Protein AF-W4IAJ5-F1 (afdb_monomer_lite)

Foldseek 3Di:
DAEAQQLCQVVVQVVCVVQAVAAEDELVVLLVVVLVCVVVVNDDCPCNVQSVVCVVLVHDRQLVVSVVSSVVVQVVVVVVVVVVVVVVVVPPPDDDDDPPRDHDDPVVVCVVPVCVPDPPVVVQVCCCPVVVDDDDPVQVVLQVPFDPPDDDPHHYDYTHPDQAVSNVVSCCVPVVVPDRDNDDDYRDDDLVSSLVSLQVCCVPVVPDRCDPVSSVVNVVRGDD

Radius of gyration: 19.36 Å; chains: 1; bounding box: 43×40×55 Å

Sequence (224 aa):
MLGGPGSGKGTQCKLIQEKFDFTHISAGDCLREYLKKCEKNEVNTKHQEIVEDCINNGKIVPVDITLELMKIKMESEIAKRKKQEHNELNDQGESGVEKKKDSFSFKKLDENANIKNINIEEYNNKLKYVNNIYENKEVLEILKNNKCEQKAKYKFIIDGFPRNYDNFNGWINIIGNYAYVHLCLFLYCDEEIMIERCMNRGLTCGKNLMNPKQTKKKKKNIIF

Secondary structure (DSSP, 8-state):
-EE-TTSSHHHHHHHHHHHBS-EEEEHHHHHHHHHHHHHTT-S--TTHHHHHHHHHHTPPP-HHHHHHHHHHHHHHHHHHHHHHHHHHHH--SS------PBPP-HHHHHHHTTGGG--HHHHHHHHHHTT-----HHHHHHHHHS-TTS--SS-EEEES---SHHHHHHHHHHHTTT-------EE---HHHHHHHHHHHHHHTT-----HHHHHHHHHT---

InterPro domains:
  IPR000850 Adenylate kinase/UMP-CMP kinase [PTHR23359] (2-217)
  IPR000850 Adenylate kinase/UMP-CMP kinase [cd01428] (1-204)
  IPR027417 P-loop containing nucleoside triphosphate hydrolase [G3DSA:3.40.50.300] (1-86)
  IPR027417 P-loop containing nucleoside triphosphate hydrolase [G3DSA:3.40.50.300] (87-222)
  IPR027417 P-loop containing nucleoside triphosphate hydrolase [SSF52540] (2-208)
  IPR033690 Adenylate kinase, conserved site [PS00113] (156-167)

pLDDT: mean 78.37, std 16.22, range [38.72, 96.31]

Organism: NCBI:txid1036726

Structure (mmCIF, N/CA/C/O backbone):
data_AF-W4IAJ5-F1
#
_entry.id   AF-W4IAJ5-F1
#
loop_
_atom_site.group_PDB
_atom_site.id
_atom_site.type_symbol
_atom_site.label_atom_id
_atom_site.label_alt_id
_atom_site.label_comp_id
_atom_site.label_asym_id
_atom_site.label_entity_id
_atom_site.label_seq_id
_atom_site.pdbx_PDB_ins_code
_atom_site.Cartn_x
_atom_site.Cartn_y
_atom_site.Cartn_z
_atom_site.occupancy
_atom_site.B_iso_or_equiv
_atom_site.auth_seq_id
_atom_site.auth_comp_id
_atom_site.auth_asym_id
_atom_site.auth_atom_id
_atom_site.pdbx_PDB_model_num
ATOM 1 N N . MET A 1 1 ? -3.562 0.196 -2.910 1.00 90.06 1 MET A N 1
ATOM 2 C CA . MET A 1 1 ? -3.088 1.180 -3.910 1.00 90.06 1 MET A CA 1
ATOM 3 C C . MET A 1 1 ? -1.875 0.611 -4.625 1.00 90.06 1 MET A C 1
ATOM 5 O O . MET A 1 1 ? -0.804 0.493 -4.034 1.00 90.06 1 MET A O 1
ATOM 9 N N . LEU A 1 2 ? -2.055 0.246 -5.891 1.00 90.06 2 LEU A N 1
ATOM 10 C CA . LEU A 1 2 ? -1.054 -0.342 -6.779 1.00 90.06 2 LEU A CA 1
ATOM 11 C C . LEU A 1 2 ? -0.757 0.594 -7.961 1.00 90.06 2 LEU A C 1
ATOM 13 O O . LEU A 1 2 ? -1.420 1.613 -8.153 1.00 90.06 2 LEU A O 1
ATOM 17 N N . GLY A 1 3 ? 0.307 0.295 -8.707 1.00 88.31 3 GLY A N 1
ATOM 18 C CA . GLY A 1 3 ? 0.788 1.117 -9.821 1.00 88.31 3 GLY A CA 1
ATOM 19 C C . GLY A 1 3 ? 2.311 1.238 -9.869 1.00 88.31 3 GLY A C 1
ATOM 20 O O . GLY A 1 3 ? 3.004 1.052 -8.861 1.00 88.31 3 GLY A O 1
ATOM 21 N N . GLY A 1 4 ? 2.841 1.608 -11.034 1.00 85.81 4 GLY A N 1
ATOM 22 C CA . GLY A 1 4 ? 4.282 1.735 -11.278 1.00 85.81 4 GLY A CA 1
ATOM 23 C C . GLY A 1 4 ? 4.989 2.817 -10.442 1.00 85.81 4 GLY A C 1
ATOM 24 O O . GLY A 1 4 ? 4.347 3.700 -9.859 1.00 85.81 4 GLY A O 1
ATOM 25 N N . PRO A 1 5 ? 6.327 2.772 -10.303 1.00 84.75 5 PRO A N 1
ATOM 26 C CA . PRO A 1 5 ? 7.077 3.888 -9.722 1.00 84.75 5 PRO A CA 1
ATOM 27 C C . PRO A 1 5 ? 6.805 5.169 -10.527 1.00 84.75 5 PRO A C 1
ATOM 29 O O . PRO A 1 5 ? 6.763 5.126 -11.744 1.00 84.75 5 PRO A O 1
ATOM 32 N N . GLY A 1 6 ? 6.569 6.302 -9.861 1.00 85.44 6 GLY A N 1
ATOM 33 C CA . GLY A 1 6 ? 6.245 7.558 -10.557 1.00 85.44 6 GLY A CA 1
ATOM 34 C C . GLY A 1 6 ? 4.770 7.735 -10.955 1.00 85.44 6 GLY A C 1
ATOM 35 O O . GLY A 1 6 ? 4.381 8.852 -11.288 1.00 85.44 6 GLY A O 1
ATOM 36 N N . SER A 1 7 ? 3.913 6.715 -10.806 1.00 89.81 7 SER A N 1
ATOM 37 C CA . SER A 1 7 ? 2.485 6.812 -11.172 1.00 89.81 7 SER A CA 1
ATOM 38 C C . SER A 1 7 ? 1.647 7.754 -10.293 1.00 89.81 7 SER A C 1
ATOM 40 O O . SER A 1 7 ? 0.529 8.099 -10.651 1.00 89.81 7 SER A O 1
ATOM 42 N N . GLY A 1 8 ? 2.179 8.198 -9.149 1.00 89.62 8 GLY A N 1
ATOM 43 C CA . GLY A 1 8 ? 1.501 9.151 -8.259 1.00 89.62 8 GLY A CA 1
ATOM 44 C C . GLY A 1 8 ? 0.756 8.535 -7.071 1.00 89.62 8 GLY A C 1
ATOM 45 O O . GLY A 1 8 ? 0.091 9.275 -6.354 1.00 89.62 8 GLY A O 1
ATOM 46 N N . LYS A 1 9 ? 0.912 7.227 -6.802 1.00 90.88 9 LYS A N 1
ATOM 47 C CA . LYS A 1 9 ? 0.283 6.531 -5.652 1.00 90.88 9 LYS A CA 1
ATOM 48 C C . LYS A 1 9 ? 0.369 7.308 -4.344 1.00 90.88 9 LYS A C 1
ATOM 50 O O . LYS A 1 9 ? -0.664 7.669 -3.807 1.00 90.88 9 LYS A O 1
ATOM 55 N N . GLY A 1 10 ? 1.581 7.634 -3.887 1.00 89.00 10 GLY A N 1
ATOM 56 C CA . GLY A 1 10 ? 1.769 8.328 -2.611 1.00 89.00 10 GLY A CA 1
ATOM 57 C C . GLY A 1 10 ? 1.074 9.692 -2.546 1.00 89.00 10 GLY A C 1
ATOM 58 O O . GLY A 1 10 ? 0.591 10.071 -1.487 1.00 89.00 10 GLY A O 1
ATOM 59 N N . THR A 1 11 ? 0.968 10.411 -3.669 1.00 90.62 11 THR A N 1
ATOM 60 C CA . THR A 1 11 ? 0.202 11.665 -3.739 1.00 90.62 11 THR A CA 1
ATOM 61 C C . THR A 1 11 ? -1.291 11.395 -3.564 1.00 90.62 11 THR A C 1
ATOM 63 O O . THR A 1 11 ? -1.925 12.020 -2.723 1.00 90.62 11 THR A O 1
ATOM 66 N N . GLN A 1 12 ? -1.841 10.424 -4.296 1.00 90.75 12 GLN A N 1
ATOM 67 C CA . GLN A 1 12 ? -3.260 10.069 -4.200 1.00 90.75 12 GLN A CA 1
ATOM 68 C C . GLN A 1 12 ? -3.623 9.496 -2.822 1.00 90.75 12 GLN A C 1
ATOM 70 O O . GLN A 1 12 ? -4.639 9.874 -2.253 1.00 90.75 12 GLN A O 1
ATOM 75 N N . CYS A 1 13 ? -2.767 8.658 -2.229 1.00 92.25 13 CYS A N 1
ATOM 76 C CA . CYS A 1 13 ? -2.958 8.136 -0.873 1.00 92.25 13 CYS A CA 1
ATOM 77 C C . CYS A 1 13 ? -3.092 9.258 0.165 1.00 92.25 13 CYS A C 1
ATOM 79 O O . CYS A 1 13 ? -3.976 9.189 1.016 1.00 92.25 13 CYS A O 1
ATOM 81 N N . LYS A 1 14 ? -2.249 10.299 0.077 1.00 88.88 14 LYS A N 1
ATOM 82 C CA . LYS A 1 14 ? -2.317 11.467 0.970 1.00 88.88 14 LYS A CA 1
ATOM 83 C C . LYS A 1 14 ? -3.626 12.231 0.808 1.00 88.88 14 LYS A C 1
ATOM 85 O O . LYS A 1 14 ? -4.292 12.482 1.803 1.00 88.88 14 LYS A O 1
ATOM 90 N N . LEU A 1 15 ? -4.032 12.508 -0.432 1.00 89.00 15 LEU A N 1
ATOM 91 C CA . LEU A 1 15 ? -5.303 13.185 -0.714 1.00 89.00 15 LEU A CA 1
ATOM 92 C C . LEU A 1 15 ? -6.502 12.399 -0.165 1.00 89.00 15 LEU A C 1
ATOM 94 O O . LEU A 1 15 ? -7.419 12.986 0.409 1.00 89.00 15 LEU A O 1
ATOM 98 N N . ILE A 1 16 ? -6.489 11.067 -0.297 1.00 88.31 16 ILE A N 1
ATOM 99 C CA . ILE A 1 16 ? -7.549 10.218 0.258 1.00 88.31 16 ILE A CA 1
ATOM 100 C C . ILE A 1 16 ? -7.531 10.272 1.793 1.00 88.31 16 ILE A C 1
ATOM 102 O O . ILE A 1 16 ? -8.591 10.423 2.386 1.00 88.31 16 ILE A O 1
ATOM 106 N N . GLN A 1 17 ? -6.368 10.199 2.445 1.00 89.56 17 GLN A N 1
ATOM 107 C CA . GLN A 1 17 ? -6.249 10.315 3.909 1.00 89.56 17 GLN A CA 1
ATOM 108 C C . GLN A 1 17 ? -6.680 11.694 4.455 1.00 89.56 17 GLN A C 1
ATOM 110 O O . GLN A 1 17 ? -7.186 11.804 5.575 1.00 89.56 17 GLN A O 1
ATOM 115 N N . GLU A 1 18 ? -6.428 12.768 3.709 1.00 86.88 18 GLU A N 1
ATOM 116 C CA . GLU A 1 18 ? -6.819 14.126 4.101 1.00 86.88 18 GLU A CA 1
ATOM 117 C C . GLU A 1 18 ? -8.334 14.310 4.012 1.00 86.88 18 GLU A C 1
ATOM 119 O O . GLU A 1 18 ? -8.950 14.856 4.928 1.00 86.88 18 GLU A O 1
ATOM 124 N N . LYS A 1 19 ? -8.937 13.821 2.923 1.00 86.12 19 LYS A N 1
ATOM 125 C CA . LYS A 1 19 ? -10.364 14.000 2.634 1.00 86.12 19 LYS A CA 1
ATOM 126 C C . LYS A 1 19 ? -11.261 12.985 3.336 1.00 86.12 19 LYS A C 1
ATOM 128 O O . LYS A 1 19 ? -12.403 13.295 3.664 1.00 86.12 19 LYS A O 1
ATOM 133 N N . PHE A 1 20 ? -10.760 11.777 3.546 1.00 85.88 20 PHE A N 1
ATOM 134 C CA . PHE A 1 20 ? -11.517 10.661 4.085 1.00 85.88 20 PHE A CA 1
ATOM 135 C C . PHE A 1 20 ? -10.824 10.077 5.307 1.00 85.88 20 PHE A C 1
ATOM 137 O O . PHE A 1 20 ? -9.619 10.206 5.500 1.00 85.88 20 PHE A O 1
ATOM 144 N N . ASP A 1 21 ? -11.599 9.388 6.133 1.00 85.69 21 ASP A N 1
ATOM 145 C CA . ASP A 1 21 ? -11.094 8.769 7.352 1.00 85.69 21 ASP A CA 1
ATOM 146 C C . ASP A 1 21 ? -10.301 7.473 7.090 1.00 85.69 21 ASP A C 1
ATOM 148 O O . ASP A 1 21 ? -10.761 6.374 7.392 1.00 85.69 21 ASP A O 1
ATOM 152 N N . PHE A 1 22 ? -9.123 7.602 6.479 1.00 91.00 22 PHE A N 1
ATOM 153 C CA . PHE A 1 22 ? -8.182 6.511 6.232 1.00 91.00 22 PHE A CA 1
ATOM 154 C C . PHE A 1 22 ? -6.794 6.831 6.780 1.00 91.00 22 PHE A C 1
ATOM 156 O O . PHE A 1 22 ? -6.330 7.964 6.705 1.00 91.00 22 PHE A O 1
ATOM 163 N N . THR A 1 23 ? -6.090 5.794 7.225 1.00 92.69 23 THR A N 1
ATOM 164 C CA . THR A 1 23 ? -4.668 5.847 7.571 1.00 92.69 23 THR A CA 1
ATOM 165 C C . THR A 1 23 ? -3.829 5.269 6.433 1.00 92.69 23 THR A C 1
ATOM 167 O O . THR A 1 23 ? -4.006 4.117 6.031 1.00 92.69 23 THR A O 1
ATOM 170 N N . HIS A 1 24 ? -2.890 6.047 5.903 1.00 94.38 24 HIS A N 1
ATOM 171 C CA . HIS A 1 24 ? -1.959 5.604 4.866 1.00 94.38 24 HIS A CA 1
ATOM 172 C C . HIS A 1 24 ? -0.813 4.785 5.463 1.00 94.38 24 HIS A C 1
ATOM 174 O O . HIS A 1 24 ? -0.071 5.255 6.323 1.00 94.38 24 HIS A O 1
ATOM 180 N N . ILE A 1 25 ? -0.641 3.564 4.957 1.00 94.50 25 ILE A N 1
ATOM 181 C CA . ILE A 1 25 ? 0.473 2.670 5.273 1.00 94.50 25 ILE A CA 1
ATOM 182 C C . ILE A 1 25 ? 1.203 2.349 3.972 1.00 94.50 25 ILE A C 1
ATOM 184 O O . ILE A 1 25 ? 0.657 1.719 3.068 1.00 94.50 25 ILE A O 1
ATOM 188 N N . SER A 1 26 ? 2.456 2.774 3.869 1.00 93.56 26 SER A N 1
ATOM 189 C CA . SER A 1 26 ? 3.314 2.503 2.715 1.00 93.56 26 SER A CA 1
ATOM 190 C C . SER A 1 26 ? 4.348 1.458 3.099 1.00 93.56 26 SER A C 1
ATOM 192 O O . SER A 1 26 ? 5.162 1.696 3.989 1.00 93.56 26 SER A O 1
ATOM 194 N N . ALA A 1 27 ? 4.359 0.317 2.402 1.00 91.56 27 ALA A N 1
ATOM 195 C CA . ALA A 1 27 ? 5.310 -0.762 2.689 1.00 91.56 27 ALA A CA 1
ATOM 196 C C . ALA A 1 27 ? 6.764 -0.270 2.593 1.00 91.56 27 ALA A C 1
ATOM 198 O O . ALA A 1 27 ? 7.602 -0.576 3.435 1.00 91.56 27 ALA A O 1
ATOM 199 N N . GLY A 1 28 ? 7.054 0.582 1.604 1.00 90.38 28 GLY A N 1
ATOM 200 C CA . GLY A 1 28 ? 8.378 1.179 1.460 1.00 90.38 28 GLY A CA 1
ATOM 201 C C . GLY A 1 28 ? 8.742 2.144 2.591 1.00 90.38 28 GLY A C 1
ATOM 202 O O . GLY A 1 28 ? 9.919 2.249 2.927 1.00 90.38 28 GLY A O 1
ATOM 203 N N . ASP A 1 29 ? 7.769 2.865 3.156 1.00 92.56 29 ASP A N 1
ATOM 204 C CA . ASP A 1 29 ? 8.014 3.738 4.310 1.00 92.56 29 ASP A CA 1
ATOM 205 C C . ASP A 1 29 ? 8.189 2.935 5.598 1.00 92.56 29 ASP A C 1
ATOM 207 O O . ASP A 1 29 ? 9.087 3.266 6.361 1.00 92.56 29 ASP A O 1
ATOM 211 N N . CYS A 1 30 ? 7.443 1.841 5.794 1.00 94.62 30 CYS A N 1
ATOM 212 C CA . CYS A 1 30 ? 7.655 0.914 6.910 1.00 94.62 30 CYS A CA 1
ATOM 213 C C . CYS A 1 30 ? 9.092 0.372 6.931 1.00 94.62 30 CYS A C 1
ATOM 215 O O . CYS A 1 30 ? 9.747 0.417 7.968 1.00 94.62 30 CYS A O 1
ATOM 217 N N . LEU A 1 31 ? 9.610 -0.063 5.776 1.00 94.44 31 LEU A N 1
ATOM 218 C CA . LEU A 1 31 ? 10.986 -0.558 5.661 1.00 94.44 31 LEU A CA 1
ATOM 219 C C . LEU A 1 31 ? 12.031 0.534 5.963 1.00 94.44 31 LEU A C 1
ATOM 221 O O . LEU A 1 31 ? 13.005 0.287 6.665 1.00 94.44 31 LEU A O 1
ATOM 225 N N . ARG A 1 32 ? 11.826 1.764 5.471 1.00 93.88 32 ARG A N 1
ATOM 226 C CA . ARG A 1 32 ? 12.732 2.895 5.756 1.00 93.88 32 ARG A CA 1
ATOM 227 C C . ARG A 1 32 ? 12.663 3.360 7.208 1.00 93.88 32 ARG A C 1
ATOM 229 O O . ARG A 1 32 ? 13.677 3.764 7.765 1.00 93.88 32 ARG A O 1
ATOM 236 N N . GLU A 1 33 ? 11.474 3.361 7.801 1.00 95.00 33 GLU A N 1
ATOM 237 C CA . GLU A 1 33 ? 11.278 3.688 9.213 1.00 95.00 33 GLU A CA 1
ATOM 238 C C . GLU A 1 33 ? 11.978 2.656 10.101 1.00 95.00 33 GLU A C 1
ATOM 240 O O . GLU A 1 33 ? 12.636 3.046 11.059 1.00 95.00 33 GLU A O 1
ATOM 245 N N . TYR A 1 34 ? 11.892 1.369 9.747 1.00 96.31 34 TYR A N 1
ATOM 246 C CA . TYR A 1 34 ? 12.611 0.295 10.428 1.00 96.31 34 TYR A CA 1
ATOM 247 C C . TYR A 1 34 ? 14.126 0.538 10.441 1.00 96.31 34 TYR A C 1
ATOM 249 O O . TYR A 1 34 ? 14.701 0.605 11.522 1.00 96.31 34 TYR A O 1
ATOM 257 N N . LEU A 1 35 ? 14.750 0.786 9.281 1.00 95.44 35 LEU A N 1
ATOM 258 C CA . LEU A 1 35 ? 16.196 1.056 9.212 1.00 95.44 35 LEU A CA 1
ATOM 259 C C . LEU A 1 35 ? 16.613 2.264 10.065 1.00 95.44 35 LEU A C 1
ATOM 261 O O . LEU A 1 35 ? 17.567 2.179 10.832 1.00 95.44 35 LEU A O 1
ATOM 265 N N . LYS A 1 36 ? 15.844 3.360 10.025 1.00 96.00 36 LYS A N 1
ATOM 266 C CA . LYS A 1 36 ? 16.100 4.536 10.877 1.00 96.00 36 LYS A CA 1
ATOM 267 C C . LYS A 1 36 ? 16.010 4.226 12.371 1.00 96.00 36 LYS A C 1
ATOM 269 O O . LYS A 1 36 ? 16.706 4.843 13.169 1.00 96.00 36 LYS A O 1
ATOM 274 N N . LYS A 1 37 ? 15.110 3.326 12.769 1.00 95.25 37 LYS A N 1
ATOM 275 C CA . LYS A 1 37 ? 14.978 2.894 14.166 1.00 95.25 37 LYS A CA 1
ATOM 276 C C . LYS A 1 37 ? 16.117 1.961 14.577 1.00 95.25 37 LYS A C 1
ATOM 278 O O . LYS A 1 37 ? 16.547 2.030 15.725 1.00 95.25 37 LYS A O 1
ATOM 283 N N . CYS A 1 38 ? 16.630 1.143 13.657 1.00 95.06 38 CYS A N 1
ATOM 284 C CA . CYS A 1 38 ? 17.834 0.341 13.875 1.00 95.06 38 CYS A CA 1
ATOM 285 C C . CYS A 1 38 ? 19.058 1.227 14.140 1.00 95.06 38 CYS A C 1
ATOM 287 O O . CYS A 1 38 ? 19.745 1.008 15.129 1.00 95.06 38 CYS A O 1
ATOM 289 N N . GLU A 1 39 ? 19.274 2.281 13.342 1.00 93.56 39 GLU A N 1
ATOM 290 C CA . GLU A 1 39 ? 20.370 3.253 13.547 1.00 93.56 39 GLU A CA 1
ATOM 291 C C . GLU A 1 39 ? 20.342 3.899 14.942 1.00 93.56 39 GLU A C 1
ATOM 293 O O . GLU A 1 39 ? 21.380 4.234 15.509 1.00 93.56 39 GLU A O 1
ATOM 298 N N . LYS A 1 40 ? 19.142 4.065 15.506 1.00 95.44 40 LYS A N 1
ATOM 299 C CA . LYS A 1 40 ? 18.920 4.636 16.839 1.00 95.44 40 LYS A CA 1
ATOM 300 C C . LYS A 1 40 ? 18.876 3.601 17.965 1.00 95.44 40 LYS A C 1
ATOM 302 O O . LYS A 1 40 ? 18.666 3.984 19.112 1.00 95.44 40 LYS A O 1
ATOM 307 N N . ASN A 1 41 ? 19.045 2.313 17.661 1.00 93.31 41 ASN A N 1
ATOM 308 C CA . ASN A 1 41 ? 18.888 1.198 18.602 1.00 93.31 41 ASN A CA 1
ATOM 309 C C . ASN A 1 41 ? 17.510 1.156 19.303 1.00 93.31 41 ASN A C 1
ATOM 311 O O . ASN A 1 41 ? 17.395 0.722 20.446 1.00 93.31 41 ASN A O 1
ATOM 315 N N . GLU A 1 42 ? 16.448 1.597 18.622 1.00 93.44 42 GLU A N 1
ATOM 316 C CA . GLU A 1 42 ? 15.074 1.623 19.160 1.00 93.44 42 GLU A CA 1
ATOM 317 C C . GLU A 1 42 ? 14.304 0.312 18.910 1.00 93.44 42 GLU A C 1
ATOM 319 O O . GLU A 1 42 ? 13.232 0.095 19.477 1.00 93.44 42 GLU A O 1
ATOM 324 N N . VAL A 1 43 ? 14.808 -0.553 18.023 1.00 93.06 43 VAL A N 1
ATOM 325 C CA . VAL A 1 43 ? 14.167 -1.813 17.614 1.00 93.06 43 VAL A CA 1
ATOM 326 C C . VAL A 1 43 ? 15.200 -2.917 17.409 1.00 93.06 43 VAL A C 1
ATOM 328 O O . VAL A 1 43 ? 16.384 -2.654 17.219 1.00 93.06 43 VAL A O 1
ATOM 331 N N . ASN A 1 44 ? 14.733 -4.165 17.388 1.00 91.25 44 ASN A N 1
ATOM 332 C CA . ASN A 1 44 ? 15.568 -5.316 17.063 1.00 91.25 44 ASN A CA 1
ATOM 333 C C . ASN A 1 44 ? 16.098 -5.227 15.615 1.00 91.25 44 ASN A C 1
ATOM 335 O O . ASN A 1 44 ? 15.334 -5.026 14.667 1.00 91.25 44 ASN A O 1
ATOM 339 N N . THR A 1 45 ? 17.404 -5.419 15.445 1.00 94.06 45 THR A N 1
ATOM 340 C CA . THR A 1 45 ? 18.135 -5.302 14.175 1.00 94.06 45 THR A CA 1
ATOM 341 C C . THR A 1 45 ? 18.207 -6.604 13.367 1.00 94.06 45 THR A C 1
ATOM 343 O O . THR A 1 45 ? 18.861 -6.637 12.330 1.00 94.06 45 THR A O 1
ATOM 346 N N . LYS A 1 46 ? 17.496 -7.667 13.775 1.00 95.00 46 LYS A N 1
ATOM 347 C CA . LYS A 1 46 ? 17.490 -8.997 13.128 1.00 95.00 46 LYS A CA 1
ATOM 348 C C . LYS A 1 46 ? 17.340 -8.955 11.603 1.00 95.00 46 LYS A C 1
ATOM 350 O O . LYS A 1 46 ? 17.952 -9.762 10.912 1.00 95.00 46 LYS A O 1
ATOM 355 N N . HIS A 1 47 ? 16.513 -8.049 11.084 1.00 95.06 47 HIS A N 1
ATOM 356 C CA . HIS A 1 47 ? 16.207 -7.954 9.654 1.00 95.06 47 HIS A CA 1
ATOM 357 C C . HIS A 1 47 ? 16.974 -6.828 8.944 1.00 95.06 47 HIS A C 1
ATOM 359 O O . HIS A 1 47 ? 16.763 -6.618 7.750 1.00 95.06 47 HIS A O 1
ATOM 365 N N . GLN A 1 48 ? 17.835 -6.084 9.651 1.00 95.81 48 GLN A N 1
ATOM 366 C CA . GLN A 1 48 ? 18.472 -4.857 9.158 1.00 95.81 48 GLN A CA 1
ATOM 367 C C . GLN A 1 48 ? 19.253 -5.093 7.862 1.00 95.81 48 GLN A C 1
ATOM 369 O O . GLN A 1 48 ? 18.957 -4.445 6.860 1.00 95.81 48 GLN A O 1
ATOM 374 N N . GLU A 1 49 ? 20.174 -6.060 7.854 1.00 95.88 49 GLU A N 1
ATOM 375 C CA . GLU A 1 49 ? 21.028 -6.350 6.693 1.00 95.88 49 GLU A CA 1
ATOM 376 C C . GLU A 1 49 ? 20.210 -6.738 5.450 1.00 95.88 49 GLU A C 1
ATOM 378 O O . GLU A 1 49 ? 20.443 -6.232 4.352 1.00 95.88 49 GLU A O 1
ATOM 383 N N . ILE A 1 50 ? 19.195 -7.594 5.626 1.00 95.69 50 ILE A N 1
ATOM 384 C CA . ILE A 1 50 ? 18.327 -8.065 4.535 1.00 95.69 50 ILE A CA 1
ATOM 385 C C . ILE A 1 50 ? 17.515 -6.904 3.953 1.00 95.69 50 ILE A C 1
ATOM 387 O O . ILE A 1 50 ? 17.396 -6.766 2.731 1.00 95.69 50 ILE A O 1
ATOM 391 N N . VAL A 1 51 ? 16.937 -6.065 4.818 1.00 94.31 51 VAL A N 1
ATOM 392 C CA . VAL A 1 51 ? 16.124 -4.917 4.397 1.00 94.31 51 VAL A CA 1
ATOM 393 C C . VAL A 1 51 ? 16.987 -3.876 3.684 1.00 94.31 51 VAL A C 1
ATOM 395 O O . VAL A 1 51 ? 16.572 -3.345 2.649 1.00 94.31 51 VAL A O 1
ATOM 398 N N . GLU A 1 52 ? 18.187 -3.611 4.195 1.00 93.56 52 GLU A N 1
ATOM 399 C CA . GLU A 1 52 ? 19.135 -2.665 3.614 1.00 93.56 52 GLU A CA 1
ATOM 400 C C . GLU A 1 52 ? 19.626 -3.119 2.230 1.00 93.56 52 GLU A C 1
ATOM 402 O O . GLU A 1 52 ? 19.510 -2.352 1.266 1.00 93.56 52 GLU A O 1
ATOM 407 N N . ASP A 1 53 ? 20.055 -4.381 2.083 1.00 92.19 53 ASP A N 1
ATOM 408 C CA . ASP A 1 53 ? 20.438 -4.956 0.783 1.00 92.19 53 ASP A CA 1
ATOM 409 C C . ASP A 1 53 ? 19.301 -4.830 -0.236 1.00 92.19 53 ASP A C 1
ATOM 411 O O . ASP A 1 53 ? 19.501 -4.372 -1.367 1.00 92.19 53 ASP A O 1
ATOM 415 N N . CYS A 1 54 ? 18.080 -5.192 0.166 1.00 90.62 54 CYS A N 1
ATOM 416 C CA . CYS A 1 54 ? 16.933 -5.159 -0.729 1.00 90.62 54 CYS A CA 1
ATOM 417 C C . CYS A 1 54 ? 16.586 -3.737 -1.180 1.00 90.62 54 CYS A C 1
ATOM 419 O O . CYS A 1 54 ? 16.311 -3.523 -2.364 1.00 90.62 54 CYS A O 1
ATOM 421 N N . ILE A 1 55 ? 16.616 -2.752 -0.276 1.00 86.12 55 ILE A N 1
ATOM 422 C CA . ILE A 1 55 ? 16.347 -1.348 -0.617 1.00 86.12 55 ILE A CA 1
ATOM 423 C C . ILE A 1 55 ? 17.411 -0.810 -1.574 1.00 86.12 55 ILE A C 1
ATOM 425 O O . ILE A 1 55 ? 17.052 -0.228 -2.607 1.00 86.12 55 ILE A O 1
ATOM 429 N N . ASN A 1 56 ? 18.690 -1.031 -1.262 1.00 83.44 56 ASN A N 1
ATOM 430 C CA . ASN A 1 56 ? 19.819 -0.517 -2.037 1.00 83.44 56 ASN A CA 1
ATOM 431 C C . ASN A 1 56 ? 19.863 -1.129 -3.441 1.00 83.44 56 ASN A C 1
ATOM 433 O O . ASN A 1 56 ? 20.068 -0.423 -4.431 1.00 83.44 56 ASN A O 1
ATOM 437 N N . ASN A 1 57 ? 19.563 -2.425 -3.550 1.00 83.44 57 ASN A N 1
ATOM 438 C CA . ASN A 1 57 ? 19.572 -3.149 -4.820 1.00 83.44 57 ASN A CA 1
ATOM 439 C C . ASN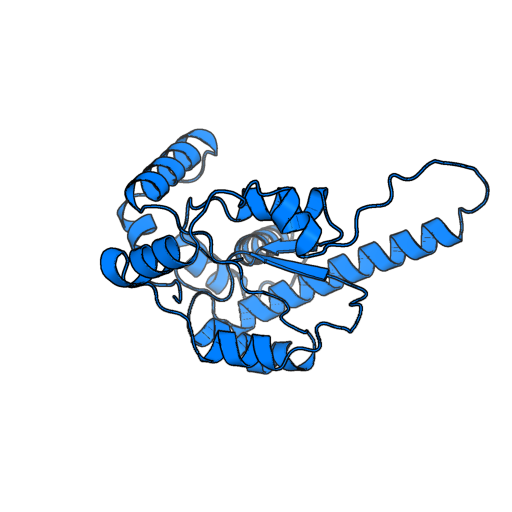 A 1 57 ? 18.216 -3.166 -5.544 1.00 83.44 57 ASN A C 1
ATOM 441 O O . ASN A 1 57 ? 18.106 -3.704 -6.650 1.00 83.44 57 ASN A O 1
ATOM 445 N N . GLY A 1 58 ? 17.176 -2.567 -4.958 1.00 80.81 58 GLY A N 1
ATOM 446 C CA . GLY A 1 58 ? 15.823 -2.556 -5.515 1.00 80.81 58 GLY A CA 1
ATOM 447 C C . GLY A 1 58 ? 15.190 -3.948 -5.632 1.00 80.81 58 GLY A C 1
ATOM 448 O O . GLY A 1 58 ? 14.357 -4.154 -6.518 1.00 80.81 58 GLY A O 1
ATOM 449 N N . LYS A 1 59 ? 15.598 -4.890 -4.774 1.00 87.31 59 LYS A N 1
ATOM 450 C CA . LYS A 1 59 ? 14.997 -6.223 -4.649 1.00 87.31 59 LYS A CA 1
ATOM 451 C C . LYS A 1 59 ? 13.719 -6.142 -3.807 1.00 87.31 59 LYS A C 1
ATOM 453 O O . LYS A 1 59 ? 13.475 -5.163 -3.100 1.00 87.31 59 LYS A O 1
ATOM 458 N N . ILE A 1 60 ? 12.882 -7.168 -3.911 1.00 88.12 60 ILE A N 1
ATOM 459 C CA . ILE A 1 60 ? 11.711 -7.315 -3.046 1.00 88.12 60 ILE A CA 1
ATOM 460 C C . ILE A 1 60 ? 12.179 -7.930 -1.729 1.00 88.12 60 ILE A C 1
ATOM 462 O O . ILE A 1 60 ? 12.825 -8.972 -1.737 1.00 88.12 60 ILE A O 1
ATOM 466 N N . VAL A 1 61 ? 11.863 -7.261 -0.621 1.00 91.50 61 VAL A N 1
ATOM 467 C CA . VAL A 1 61 ? 12.085 -7.797 0.727 1.00 91.50 61 VAL A CA 1
ATOM 468 C C . VAL A 1 61 ? 11.184 -9.023 0.916 1.00 91.50 61 VAL A C 1
ATOM 470 O O . VAL A 1 61 ? 10.039 -8.984 0.445 1.00 91.50 61 VAL A O 1
ATOM 473 N N . PRO A 1 62 ? 11.651 -10.086 1.601 1.00 93.62 62 PRO A N 1
ATOM 474 C CA . PRO A 1 62 ? 10.811 -11.216 1.979 1.00 93.62 62 PRO A CA 1
ATOM 475 C C . PRO A 1 62 ? 9.453 -10.783 2.553 1.00 93.62 62 PRO A C 1
ATOM 477 O O . PRO A 1 62 ? 9.327 -9.771 3.258 1.00 93.62 62 PRO A O 1
ATOM 480 N N . VAL A 1 63 ? 8.406 -11.507 2.154 1.00 93.06 63 VAL A N 1
ATOM 481 C CA . VAL A 1 63 ? 7.017 -11.112 2.416 1.00 93.06 63 VAL A CA 1
ATOM 482 C C . VAL A 1 63 ? 6.695 -11.097 3.908 1.00 93.06 63 VAL A C 1
ATOM 484 O O . VAL A 1 63 ? 6.044 -10.168 4.376 1.00 93.06 63 VAL A O 1
ATOM 487 N N . ASP A 1 64 ? 7.187 -12.081 4.647 1.00 91.81 64 ASP A N 1
ATOM 488 C CA . ASP A 1 64 ? 7.057 -12.228 6.093 1.00 91.81 64 ASP A CA 1
ATOM 489 C C . ASP A 1 64 ? 7.613 -11.009 6.838 1.00 91.81 64 ASP A C 1
ATOM 491 O O . ASP A 1 64 ? 6.894 -10.408 7.636 1.00 91.81 64 ASP A O 1
ATOM 495 N N . ILE A 1 65 ? 8.823 -10.559 6.485 1.00 93.69 65 ILE A N 1
ATOM 496 C CA . ILE A 1 65 ? 9.444 -9.354 7.062 1.00 93.69 65 ILE A CA 1
ATOM 497 C C . ILE A 1 65 ? 8.607 -8.111 6.738 1.00 93.69 65 ILE A C 1
ATOM 499 O O . ILE A 1 65 ? 8.339 -7.271 7.599 1.00 93.69 65 ILE A O 1
ATOM 503 N N . THR A 1 66 ? 8.165 -7.978 5.484 1.00 93.25 66 THR A N 1
ATOM 504 C CA . THR A 1 66 ? 7.364 -6.821 5.058 1.00 93.25 66 THR A CA 1
ATOM 505 C C . THR A 1 66 ? 6.033 -6.758 5.812 1.00 93.25 66 THR A C 1
ATOM 507 O O . THR A 1 66 ? 5.642 -5.687 6.281 1.00 93.25 66 THR A O 1
ATOM 510 N N . LEU A 1 67 ? 5.350 -7.895 5.962 1.00 91.50 67 LEU A N 1
ATOM 511 C CA . LEU A 1 67 ? 4.081 -7.997 6.681 1.00 91.50 67 LEU A CA 1
ATOM 512 C C . LEU A 1 67 ? 4.246 -7.766 8.182 1.00 91.50 67 LEU A C 1
ATOM 514 O O . LEU A 1 67 ? 3.415 -7.074 8.767 1.00 91.50 67 LEU A O 1
ATOM 518 N N . GLU A 1 68 ? 5.319 -8.273 8.791 1.00 91.31 68 GLU A N 1
ATOM 519 C CA . GLU A 1 68 ? 5.658 -8.020 10.195 1.00 91.31 68 GLU A CA 1
ATOM 520 C C . GLU A 1 68 ? 5.787 -6.512 10.461 1.00 91.31 68 GLU A C 1
ATOM 522 O O . GLU A 1 68 ? 5.107 -5.958 11.329 1.00 91.31 68 GLU A O 1
ATOM 527 N N . LEU A 1 69 ? 6.584 -5.810 9.651 1.00 92.94 69 LEU A N 1
ATOM 528 C CA . LEU A 1 69 ? 6.806 -4.370 9.807 1.00 92.94 69 LEU A CA 1
ATOM 529 C C . LEU A 1 69 ? 5.545 -3.545 9.517 1.00 92.94 69 LEU A C 1
ATOM 531 O O . LEU A 1 69 ? 5.275 -2.547 10.194 1.00 92.94 69 LEU A O 1
ATOM 535 N N . MET A 1 70 ? 4.743 -3.958 8.533 1.00 92.31 70 MET A N 1
ATOM 536 C CA . MET A 1 70 ? 3.452 -3.328 8.259 1.00 92.31 70 MET A CA 1
ATOM 537 C C . MET A 1 70 ? 2.463 -3.529 9.410 1.00 92.31 70 MET A C 1
ATOM 539 O O . MET A 1 70 ? 1.777 -2.576 9.779 1.00 92.31 70 MET A O 1
ATOM 543 N N . LYS A 1 71 ? 2.413 -4.727 10.005 1.00 90.12 71 LYS A N 1
ATOM 544 C CA . LYS A 1 71 ? 1.571 -5.029 11.168 1.00 90.12 71 LYS A CA 1
ATOM 545 C C . LYS A 1 71 ? 1.935 -4.134 12.352 1.00 90.12 71 LYS A C 1
ATOM 547 O O . LYS A 1 71 ? 1.052 -3.456 12.873 1.00 90.12 71 LYS A O 1
ATOM 552 N N . ILE A 1 72 ? 3.223 -4.040 12.696 1.00 90.12 72 ILE A N 1
ATOM 553 C CA . ILE A 1 72 ? 3.718 -3.149 13.763 1.00 90.12 72 ILE A CA 1
ATOM 554 C C . ILE A 1 72 ? 3.268 -1.704 13.515 1.00 90.12 72 ILE A C 1
ATOM 556 O O . ILE A 1 72 ? 2.812 -1.010 14.428 1.00 90.12 72 ILE A O 1
ATOM 560 N N . LYS A 1 73 ? 3.360 -1.235 12.263 1.00 92.69 73 LYS A N 1
ATOM 561 C CA . LYS A 1 73 ? 2.919 0.117 11.910 1.00 92.69 73 LYS A CA 1
ATOM 562 C C . LYS A 1 73 ? 1.412 0.295 12.099 1.00 92.69 73 LYS A C 1
ATOM 564 O O . LYS A 1 73 ? 1.003 1.289 12.694 1.00 92.69 73 LYS A O 1
ATOM 569 N N . MET A 1 74 ? 0.596 -0.645 11.623 1.00 91.19 74 MET A N 1
ATOM 570 C CA . MET A 1 74 ? -0.861 -0.590 11.795 1.00 91.19 74 MET A CA 1
ATOM 571 C C . MET A 1 74 ? -1.250 -0.574 13.273 1.00 91.19 74 MET A C 1
ATOM 573 O O . MET A 1 74 ? -2.048 0.267 13.677 1.00 91.19 74 MET A O 1
ATOM 577 N N . GLU A 1 75 ? -0.656 -1.443 14.091 1.00 90.94 75 GLU A N 1
ATOM 578 C CA . GLU A 1 75 ? -0.901 -1.496 15.537 1.00 90.94 75 GLU A CA 1
ATOM 579 C C . GLU A 1 75 ? -0.527 -0.178 16.225 1.00 90.94 75 GLU A C 1
ATOM 581 O O . GLU A 1 75 ? -1.293 0.330 17.046 1.00 90.94 75 GLU A O 1
ATOM 586 N N . SER A 1 76 ? 0.602 0.426 15.840 1.00 92.56 76 SER A N 1
ATOM 587 C CA . SER A 1 76 ? 1.014 1.741 16.338 1.00 92.56 76 SER A CA 1
ATOM 588 C C . SER A 1 76 ? -0.004 2.835 15.998 1.00 92.56 76 SER A C 1
ATOM 590 O O . SER A 1 76 ? -0.379 3.614 16.875 1.00 92.56 76 SER A O 1
ATOM 592 N N . GLU A 1 77 ? -0.494 2.887 14.756 1.00 93.19 77 GLU A N 1
ATOM 593 C CA . GLU A 1 77 ? -1.495 3.880 14.342 1.00 93.19 77 GLU A CA 1
ATOM 594 C C . GLU A 1 77 ? -2.858 3.649 15.019 1.00 93.19 77 GLU A C 1
ATOM 596 O O . GLU A 1 77 ? -3.510 4.606 15.440 1.00 93.19 77 GLU A O 1
ATOM 601 N N . ILE A 1 78 ? -3.260 2.390 15.222 1.00 91.94 78 ILE A N 1
ATOM 602 C CA . ILE A 1 78 ? -4.455 2.041 16.008 1.00 91.94 78 ILE A CA 1
ATOM 603 C C . ILE A 1 78 ? -4.303 2.524 17.452 1.00 91.94 78 ILE A C 1
ATOM 605 O O . ILE A 1 78 ? -5.226 3.127 18.000 1.00 91.94 78 ILE A O 1
ATOM 609 N N . ALA A 1 79 ? -3.151 2.279 18.079 1.00 92.62 79 ALA A N 1
ATOM 610 C CA . ALA A 1 79 ? -2.894 2.678 19.458 1.00 92.62 79 ALA A CA 1
ATOM 611 C C . ALA A 1 79 ? -2.904 4.204 19.629 1.00 92.62 79 ALA A C 1
ATOM 613 O O . ALA A 1 79 ? -3.487 4.702 20.591 1.00 92.62 79 ALA A O 1
ATOM 614 N N . LYS A 1 80 ? -2.313 4.955 18.690 1.00 92.38 80 LYS A N 1
ATOM 615 C CA . LYS A 1 80 ? -2.376 6.428 18.682 1.00 92.38 80 LYS A CA 1
ATOM 616 C C . LYS A 1 80 ? -3.815 6.921 18.626 1.00 92.38 80 LYS A C 1
ATOM 618 O O . LYS A 1 80 ? -4.198 7.775 19.419 1.00 92.38 80 LYS A O 1
ATOM 623 N N . ARG A 1 81 ? -4.619 6.332 17.743 1.00 89.12 81 ARG A N 1
ATOM 624 C CA . ARG A 1 81 ? -6.016 6.719 17.568 1.00 89.12 81 ARG A CA 1
ATOM 625 C C . ARG A 1 81 ? -6.871 6.400 18.793 1.00 89.12 81 ARG A C 1
ATOM 627 O O . ARG A 1 81 ? -7.658 7.232 19.211 1.00 89.12 81 ARG A O 1
ATOM 634 N N . LYS A 1 82 ? -6.647 5.250 19.440 1.00 90.31 82 LYS A N 1
ATOM 635 C CA . LYS A 1 82 ? -7.287 4.923 20.727 1.00 90.31 82 LYS A CA 1
ATOM 636 C C . LYS A 1 82 ? -6.968 5.947 21.821 1.00 90.31 82 LYS A C 1
ATOM 638 O O . LYS A 1 82 ? -7.842 6.264 22.616 1.00 90.31 82 LYS A O 1
ATOM 643 N N . LYS A 1 83 ? -5.728 6.449 21.875 1.00 90.56 83 LYS A N 1
ATOM 644 C CA . LYS A 1 83 ? -5.333 7.489 22.841 1.00 90.56 83 LYS A CA 1
ATOM 645 C C . LYS A 1 83 ? -6.020 8.825 22.551 1.00 90.56 83 LYS A C 1
ATOM 647 O O . LYS A 1 83 ? -6.470 9.466 23.487 1.00 90.56 83 LYS A O 1
ATOM 652 N N . GLN A 1 84 ? -6.126 9.213 21.279 1.00 85.88 84 GLN A N 1
ATOM 653 C CA . GLN A 1 84 ? -6.857 10.418 20.860 1.00 85.88 84 GLN A CA 1
ATOM 654 C C . GLN A 1 84 ? -8.341 10.326 21.242 1.00 85.88 84 GLN A C 1
ATOM 656 O O . GLN A 1 84 ? -8.823 11.187 21.965 1.00 85.88 84 GLN A O 1
ATOM 661 N N . GLU A 1 85 ? -8.999 9.212 20.896 1.00 85.38 85 GLU A N 1
ATOM 662 C CA . GLU A 1 85 ? -10.395 8.932 21.270 1.00 85.38 85 GLU A CA 1
ATOM 663 C C . GLU A 1 85 ? -10.606 9.011 22.798 1.00 85.38 85 GLU A C 1
ATOM 665 O O . GLU A 1 85 ? -11.606 9.548 23.263 1.00 85.38 85 GLU A O 1
ATOM 670 N N . HIS A 1 86 ? -9.667 8.483 23.595 1.00 82.00 86 HIS A N 1
ATOM 671 C CA . HIS A 1 86 ? -9.761 8.519 25.058 1.00 82.00 86 HIS A CA 1
ATOM 672 C C . HIS A 1 86 ? -9.566 9.927 25.637 1.00 82.00 86 HIS A C 1
ATOM 674 O O . HIS A 1 86 ? -10.261 10.294 26.578 1.00 82.00 86 HIS A O 1
ATOM 680 N N . ASN A 1 87 ? -8.655 10.719 25.070 1.00 79.25 87 ASN A N 1
ATOM 681 C CA . ASN A 1 87 ? -8.432 12.097 25.503 1.00 79.25 87 ASN A CA 1
ATOM 682 C C . ASN A 1 87 ? -9.630 12.994 25.152 1.00 79.25 87 ASN A C 1
ATOM 684 O O . ASN A 1 87 ? -10.076 13.757 25.997 1.00 79.25 87 ASN A O 1
ATOM 688 N N . GLU A 1 88 ? -10.214 12.834 23.961 1.00 75.06 88 GLU A N 1
ATOM 689 C CA . GLU A 1 88 ? -11.416 13.564 23.523 1.00 75.06 88 GLU A CA 1
ATOM 690 C C . GLU A 1 88 ? -12.642 13.277 24.406 1.00 75.06 88 GLU A C 1
ATOM 692 O O . GLU A 1 88 ? -13.464 14.160 24.626 1.00 75.06 88 GLU A O 1
ATOM 697 N N . LEU A 1 89 ? -12.768 12.056 24.941 1.00 67.19 89 LEU A N 1
ATOM 698 C CA . LEU A 1 89 ? -13.819 11.691 25.902 1.00 67.19 89 LEU A CA 1
ATOM 699 C C . LEU A 1 89 ? -13.617 12.336 27.283 1.00 67.19 89 LEU A C 1
ATOM 701 O O . LEU A 1 89 ? -14.597 12.567 27.988 1.00 67.19 89 LEU A O 1
ATOM 705 N N . ASN A 1 90 ? -12.370 12.627 27.659 1.00 64.50 90 ASN A N 1
ATOM 706 C CA . ASN A 1 90 ? -12.028 13.256 28.935 1.00 64.50 90 ASN A CA 1
ATOM 707 C C . ASN A 1 90 ? -12.092 14.799 28.865 1.00 64.50 90 ASN A C 1
ATOM 709 O O . ASN A 1 90 ? -12.317 15.431 29.893 1.00 64.50 90 ASN A O 1
ATOM 713 N N . ASP A 1 91 ? -11.964 15.385 27.667 1.00 60.03 91 ASP A N 1
ATOM 714 C CA . ASP A 1 91 ? -11.986 16.835 27.394 1.00 60.03 91 ASP A CA 1
ATOM 715 C C . ASP A 1 91 ? -13.362 17.373 26.930 1.00 60.03 91 ASP A C 1
ATOM 717 O O . ASP A 1 91 ? -13.452 18.498 26.436 1.00 60.03 91 ASP A O 1
ATOM 721 N N . GLN A 1 92 ? -14.474 16.632 27.096 1.00 52.94 92 GLN A N 1
ATOM 722 C CA . GLN A 1 92 ? -15.838 17.131 26.796 1.00 52.94 92 GLN A CA 1
ATOM 723 C C . GLN A 1 92 ? -16.353 18.162 27.821 1.00 52.94 92 GLN A C 1
ATOM 725 O O . GLN A 1 92 ? -17.450 18.052 28.368 1.00 52.94 92 GLN A O 1
ATOM 730 N N . GLY A 1 93 ? -15.555 19.201 28.038 1.00 47.00 93 GLY A N 1
ATOM 731 C CA . GLY A 1 93 ? -15.853 20.382 28.821 1.00 47.00 93 GLY A CA 1
ATOM 732 C C . GLY A 1 93 ? -15.229 21.634 28.212 1.00 47.00 93 GLY A C 1
ATOM 733 O O . GLY A 1 93 ? -14.685 22.413 28.967 1.00 47.00 93 GLY A O 1
ATOM 734 N N . GLU A 1 94 ? -15.256 21.822 26.886 1.00 45.38 94 GLU A N 1
ATOM 735 C CA . GLU A 1 94 ? -15.409 23.139 26.239 1.00 45.38 94 GLU A CA 1
ATOM 736 C C . GLU A 1 94 ? -15.454 23.014 24.708 1.00 45.38 94 GLU A C 1
ATOM 738 O O . GLU A 1 94 ? -14.783 22.207 24.071 1.00 45.38 94 GLU A O 1
ATOM 743 N N . SER A 1 95 ? -16.337 23.807 24.114 1.00 46.06 95 SER A N 1
ATOM 744 C CA . SER A 1 95 ? -16.744 23.788 22.713 1.00 46.06 95 SER A CA 1
ATOM 745 C C . SER A 1 95 ? -15.618 24.117 21.724 1.00 46.06 95 SER A C 1
ATOM 747 O O . SER A 1 95 ? -15.120 25.240 21.697 1.00 46.06 95 SER A O 1
ATOM 749 N N . GLY A 1 96 ? -15.336 23.186 20.810 1.00 43.19 96 GLY A N 1
ATOM 750 C CA . GLY A 1 96 ? -14.571 23.419 19.585 1.00 43.19 96 GLY A CA 1
ATOM 751 C C . GLY A 1 96 ? -15.229 22.708 18.403 1.00 43.19 96 GLY A C 1
ATOM 752 O O . GLY A 1 96 ? -15.445 21.501 18.433 1.00 43.19 96 GLY A O 1
ATOM 753 N N . VAL A 1 97 ? -15.591 23.458 17.360 1.00 42.19 97 VAL A N 1
ATOM 754 C CA . VAL A 1 97 ? -16.203 22.932 16.129 1.00 42.19 97 VAL A CA 1
ATOM 755 C C . VAL A 1 97 ? -15.173 22.084 15.374 1.00 42.19 97 VAL A C 1
ATOM 757 O O . VAL A 1 97 ? -14.373 22.605 14.597 1.00 42.19 97 VAL A O 1
ATOM 760 N N . GLU A 1 98 ? -15.183 20.768 15.581 1.00 46.25 98 GLU A N 1
ATOM 761 C CA . GLU A 1 98 ? -14.389 19.847 14.769 1.00 46.25 98 GLU A CA 1
ATOM 762 C C . GLU A 1 98 ? -14.982 19.706 13.362 1.00 46.25 98 GLU A C 1
ATOM 764 O O . GLU A 1 98 ? -16.149 19.347 13.169 1.00 46.25 98 GLU A O 1
ATOM 769 N N . LYS A 1 99 ? -14.146 19.928 12.340 1.00 44.53 99 LYS A N 1
ATOM 770 C CA . LYS A 1 99 ? -14.455 19.529 10.963 1.00 44.53 99 LYS A CA 1
ATOM 771 C C . LYS A 1 99 ? -14.520 18.003 10.901 1.00 44.53 99 LYS A C 1
ATOM 773 O O . LYS A 1 99 ? -13.503 17.334 10.725 1.00 44.53 99 LYS A O 1
ATOM 778 N N . LYS A 1 100 ? -15.728 17.457 11.028 1.00 53.12 100 LYS A N 1
ATOM 779 C CA . LYS A 1 100 ? -16.012 16.026 10.892 1.00 53.12 100 LYS A CA 1
ATOM 780 C C . LYS A 1 100 ? -15.491 15.533 9.535 1.00 53.12 100 LYS A C 1
ATOM 782 O O . LYS A 1 100 ? -15.996 15.953 8.494 1.00 53.12 100 LYS A O 1
ATOM 787 N N . LYS A 1 101 ? -14.464 14.675 9.533 1.00 58.62 101 LYS A N 1
ATOM 788 C CA . LYS A 1 101 ? -13.974 14.039 8.300 1.00 58.62 101 LYS A CA 1
ATOM 789 C C . LYS A 1 101 ? -15.092 13.220 7.670 1.00 58.62 101 LYS A C 1
ATOM 791 O O . LYS A 1 101 ? -15.825 12.507 8.357 1.00 58.62 101 LYS A O 1
ATOM 796 N N . ASP A 1 102 ? -15.202 13.305 6.352 1.00 55.97 102 ASP A N 1
ATOM 797 C CA . ASP A 1 102 ? -16.253 12.620 5.621 1.00 55.97 102 ASP A CA 1
ATOM 798 C C . ASP A 1 102 ? -16.060 11.101 5.640 1.00 55.97 102 ASP A C 1
ATOM 800 O O . ASP A 1 102 ? -14.962 10.574 5.421 1.00 55.97 102 ASP A O 1
ATOM 804 N N . SER A 1 103 ? -17.157 10.366 5.826 1.00 63.44 103 SER A N 1
ATOM 805 C CA . SER A 1 103 ? -17.150 8.930 5.574 1.00 63.44 103 SER A CA 1
ATOM 806 C C . SER A 1 103 ? -16.978 8.683 4.077 1.00 63.44 103 SER A C 1
ATOM 808 O O . SER A 1 103 ? -17.767 9.177 3.271 1.00 63.44 103 SER A O 1
ATOM 810 N N . PHE A 1 104 ? -15.973 7.894 3.709 1.00 57.19 104 PHE A N 1
ATOM 811 C CA . PHE A 1 104 ? -15.780 7.466 2.328 1.00 57.19 104 PHE A CA 1
ATOM 812 C C . PHE A 1 104 ? -17.017 6.741 1.793 1.00 57.19 104 PHE A C 1
ATOM 814 O O . PHE A 1 104 ? -17.485 5.781 2.407 1.00 57.19 104 PHE A O 1
ATOM 821 N N . SER A 1 105 ? -17.517 7.192 0.645 1.00 62.88 105 SER A N 1
ATOM 822 C CA . SER A 1 105 ? -18.540 6.505 -0.137 1.00 62.88 105 SER A CA 1
ATOM 823 C C . SER A 1 105 ? -18.149 6.540 -1.609 1.00 62.88 105 SER A C 1
ATOM 825 O O . SER A 1 105 ? -17.546 7.509 -2.074 1.00 62.88 105 SER A O 1
ATOM 827 N N . PHE A 1 106 ? -18.510 5.489 -2.343 1.00 55.91 106 PHE A N 1
ATOM 828 C CA . PHE A 1 106 ? -18.243 5.404 -3.779 1.00 55.91 106 PHE A CA 1
ATOM 829 C C . PHE A 1 106 ? -18.909 6.550 -4.546 1.00 55.91 106 PHE A C 1
ATOM 831 O O . PHE A 1 106 ? -18.232 7.238 -5.295 1.00 55.91 106 PHE A O 1
ATOM 838 N N . LYS A 1 107 ? -20.168 6.879 -4.221 1.00 58.97 107 LYS A N 1
ATOM 839 C CA . LYS A 1 107 ? -20.872 8.036 -4.799 1.00 58.97 107 LYS A CA 1
ATOM 840 C C . LYS A 1 107 ? -20.082 9.340 -4.640 1.00 58.97 107 LYS A C 1
ATOM 842 O O . LYS A 1 107 ? -19.925 10.086 -5.596 1.00 58.97 107 LYS A O 1
ATOM 847 N N . LYS A 1 108 ? -19.505 9.585 -3.456 1.00 59.00 108 LYS A N 1
ATOM 848 C CA . LYS A 1 108 ? -18.707 10.793 -3.202 1.00 59.00 108 LYS A CA 1
ATOM 849 C C . LYS A 1 108 ? -17.360 10.767 -3.930 1.00 59.00 108 LYS A C 1
ATOM 851 O O . LYS A 1 108 ? -16.856 11.828 -4.295 1.00 59.00 108 LYS A O 1
ATOM 856 N N . LEU A 1 109 ? -16.752 9.596 -4.123 1.00 54.47 109 LEU A N 1
ATOM 857 C CA . LEU A 1 109 ? -15.553 9.461 -4.954 1.00 54.47 109 LEU A CA 1
ATOM 858 C C . LEU A 1 109 ? -15.883 9.784 -6.420 1.00 54.47 109 LEU A C 1
ATOM 860 O O . LEU A 1 109 ? -15.193 10.614 -7.003 1.00 54.47 109 LEU A O 1
ATOM 864 N N . ASP A 1 110 ? -16.960 9.208 -6.955 1.00 51.28 110 ASP A N 1
ATOM 865 C CA . ASP A 1 110 ? -17.420 9.369 -8.343 1.00 51.28 110 ASP A CA 1
ATOM 866 C C . ASP A 1 110 ? -17.936 10.784 -8.658 1.00 51.28 110 ASP A C 1
ATOM 868 O O . ASP A 1 110 ? -17.917 11.218 -9.806 1.00 51.28 110 ASP A O 1
ATOM 872 N N . GLU A 1 111 ? -18.402 11.524 -7.648 1.00 57.41 111 GLU A N 1
ATOM 873 C CA . GLU A 1 111 ? -18.791 12.935 -7.771 1.00 57.41 111 GLU A CA 1
ATOM 874 C C . GLU A 1 111 ? -17.581 13.884 -7.766 1.00 57.41 111 GLU A C 1
ATOM 876 O O . GLU A 1 111 ? -17.605 14.921 -8.426 1.00 57.41 111 GLU A O 1
ATOM 881 N N . ASN A 1 112 ? -16.532 13.559 -6.998 1.00 53.62 112 ASN A N 1
ATOM 882 C CA . ASN A 1 112 ? -15.349 14.415 -6.832 1.00 53.62 112 ASN A CA 1
ATOM 883 C C . ASN A 1 112 ? -14.263 14.147 -7.872 1.00 53.62 112 ASN A C 1
ATOM 885 O O . ASN A 1 112 ? -13.591 15.072 -8.327 1.00 53.62 112 ASN A O 1
ATOM 889 N N . ALA A 1 113 ? -14.050 12.881 -8.215 1.00 52.09 113 ALA A N 1
ATOM 890 C CA . ALA A 1 113 ? -13.367 12.535 -9.440 1.00 52.09 113 ALA A CA 1
ATOM 891 C C . ALA A 1 113 ? -14.378 12.833 -10.545 1.00 52.09 113 ALA A C 1
ATOM 893 O O . ALA A 1 113 ? -15.456 12.266 -10.549 1.00 52.09 113 ALA A O 1
ATOM 894 N N . ASN A 1 114 ? -14.088 13.765 -11.442 1.00 49.78 114 ASN A N 1
ATOM 895 C CA . ASN A 1 114 ? -15.005 14.205 -12.493 1.00 49.78 114 ASN A CA 1
ATOM 896 C C . ASN A 1 114 ? -15.170 13.104 -13.579 1.00 49.78 114 ASN A C 1
ATOM 898 O O . ASN A 1 114 ? -14.868 13.323 -14.748 1.00 49.78 114 ASN A O 1
ATOM 902 N N . ILE A 1 115 ? -15.577 11.885 -13.194 1.00 54.69 115 ILE A N 1
ATOM 903 C CA . ILE A 1 115 ? -15.613 10.662 -14.022 1.00 54.69 115 ILE A CA 1
ATOM 904 C C . ILE A 1 115 ? -16.784 10.705 -15.023 1.00 54.69 115 ILE A C 1
ATOM 906 O O . ILE A 1 115 ? -16.924 9.827 -15.864 1.00 54.69 115 ILE A O 1
ATOM 910 N N . LYS A 1 116 ? -17.598 11.770 -15.017 1.00 51.16 116 LYS A N 1
ATOM 911 C CA . LYS A 1 116 ? -18.808 11.905 -15.846 1.00 51.16 116 LYS A CA 1
ATOM 912 C C . LYS A 1 116 ? -18.581 11.816 -17.365 1.00 51.16 116 LYS A C 1
ATOM 914 O O . LYS A 1 116 ? -19.547 11.587 -18.078 1.00 51.16 116 LYS A O 1
ATOM 919 N N . ASN A 1 117 ? -17.340 11.938 -17.847 1.00 51.69 117 ASN A N 1
ATOM 920 C CA . ASN A 1 117 ? -16.994 11.866 -19.274 1.00 51.69 117 ASN A CA 1
ATOM 921 C C . ASN A 1 117 ? -15.970 10.769 -19.619 1.00 51.69 117 ASN A C 1
ATOM 923 O O . ASN A 1 117 ? -15.356 10.822 -20.683 1.00 51.69 117 ASN A O 1
ATOM 927 N N . ILE A 1 118 ? -15.738 9.794 -18.735 1.00 61.56 118 ILE A N 1
ATOM 928 C CA . ILE A 1 118 ? -14.804 8.696 -19.014 1.00 61.56 118 ILE A CA 1
ATOM 929 C C . ILE A 1 118 ? -15.610 7.463 -19.404 1.00 61.56 118 ILE A C 1
ATOM 931 O O . ILE A 1 118 ? -16.315 6.885 -18.578 1.00 61.56 118 ILE A O 1
ATOM 935 N N . ASN A 1 119 ? -15.476 7.035 -20.658 1.00 71.94 119 ASN A N 1
ATOM 936 C CA . ASN A 1 119 ? -15.943 5.722 -21.075 1.00 71.94 119 ASN A CA 1
ATOM 937 C C . ASN A 1 119 ? -15.037 4.656 -20.434 1.00 71.94 119 ASN A C 1
ATOM 939 O O . ASN A 1 119 ? -13.950 4.350 -20.926 1.00 71.94 119 ASN A O 1
ATOM 943 N N . ILE A 1 120 ? -15.471 4.135 -19.283 1.00 72.19 120 ILE A N 1
ATOM 944 C CA . ILE A 1 120 ? -14.741 3.122 -18.506 1.00 72.19 120 ILE A CA 1
ATOM 945 C C . ILE A 1 120 ? -14.470 1.878 -19.358 1.00 72.19 120 ILE A C 1
ATOM 947 O O . ILE A 1 120 ? -13.388 1.303 -19.273 1.00 72.19 120 ILE A O 1
ATOM 951 N N . GLU A 1 121 ? -15.420 1.483 -20.204 1.00 76.56 121 GLU A N 1
ATOM 952 C CA . GLU A 1 121 ? -15.297 0.301 -21.053 1.00 76.56 121 GLU A CA 1
ATOM 953 C C . GLU A 1 121 ? -14.226 0.494 -22.134 1.00 76.56 121 GLU A C 1
ATOM 955 O O . GLU A 1 121 ? -13.373 -0.370 -22.333 1.00 76.56 121 GLU A O 1
ATOM 960 N N . GLU A 1 122 ? -14.185 1.670 -22.762 1.00 79.44 122 GLU A N 1
ATOM 961 C CA . GLU A 1 122 ? -13.119 2.047 -23.696 1.00 79.44 122 GLU A CA 1
ATOM 962 C C . GLU A 1 122 ? -11.742 2.066 -23.018 1.00 79.44 122 GLU A C 1
ATOM 964 O O . GLU A 1 122 ? -10.772 1.531 -23.562 1.00 79.44 122 GLU A O 1
ATOM 969 N N . TYR A 1 123 ? -11.644 2.624 -21.808 1.00 76.31 123 TYR A N 1
ATOM 970 C CA . TYR A 1 123 ? -10.379 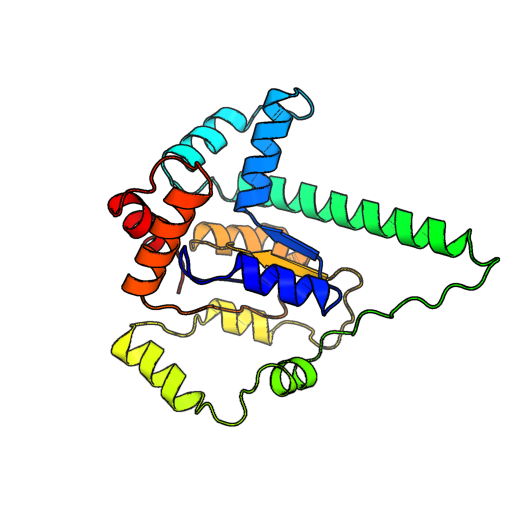2.679 -21.076 1.00 76.31 123 TYR A CA 1
ATOM 971 C C . TYR A 1 123 ? -9.907 1.285 -20.643 1.00 76.31 123 TYR A C 1
ATOM 973 O O . TYR A 1 123 ? -8.733 0.955 -20.811 1.00 76.31 123 TYR A O 1
ATOM 981 N N . ASN A 1 124 ? -10.818 0.436 -20.162 1.00 78.06 124 ASN A N 1
ATOM 982 C CA . ASN A 1 124 ? -10.531 -0.962 -19.840 1.00 78.06 124 ASN A CA 1
ATOM 983 C C . ASN A 1 124 ? -10.064 -1.733 -21.081 1.00 78.06 124 ASN A C 1
ATOM 985 O O . ASN A 1 124 ? -9.076 -2.467 -21.016 1.00 78.06 124 ASN A O 1
ATOM 989 N N . ASN A 1 125 ? -10.708 -1.515 -22.231 1.00 82.38 125 ASN A N 1
ATOM 990 C CA . ASN A 1 125 ? -10.278 -2.093 -23.502 1.00 82.38 125 ASN A CA 1
ATOM 991 C C . ASN A 1 125 ? -8.873 -1.615 -23.888 1.00 82.38 125 ASN A C 1
ATOM 993 O O . ASN A 1 125 ? -8.027 -2.432 -24.250 1.00 82.38 125 ASN A O 1
ATOM 997 N N . LYS A 1 126 ? -8.576 -0.318 -23.751 1.00 82.56 126 LYS A N 1
ATOM 998 C CA . LYS A 1 126 ? -7.236 0.222 -24.014 1.00 82.56 126 LYS A CA 1
ATOM 999 C C . LYS A 1 126 ? -6.184 -0.422 -23.108 1.00 82.56 126 LYS A C 1
ATOM 1001 O O . LYS A 1 126 ? -5.173 -0.909 -23.607 1.00 82.56 126 LYS A O 1
ATOM 1006 N N . LEU A 1 127 ? -6.447 -0.506 -21.803 1.00 81.12 127 LEU A N 1
ATOM 1007 C CA . LEU A 1 127 ? -5.554 -1.166 -20.845 1.00 81.12 127 LEU A CA 1
ATOM 1008 C C . LEU A 1 127 ? -5.291 -2.631 -21.227 1.00 81.12 127 LEU A C 1
ATOM 1010 O O . LEU A 1 127 ? -4.145 -3.081 -21.190 1.00 81.12 127 LEU A O 1
ATOM 1014 N N . LYS A 1 128 ? -6.325 -3.354 -21.664 1.00 82.94 128 LYS A N 1
ATOM 1015 C CA . LYS A 1 128 ? -6.224 -4.760 -22.064 1.00 82.94 128 LYS A CA 1
ATOM 1016 C C . LYS A 1 128 ? -5.440 -4.956 -23.359 1.00 82.94 128 LYS A C 1
ATOM 1018 O O . LYS A 1 128 ? -4.468 -5.704 -23.374 1.00 82.94 128 LYS A O 1
ATOM 1023 N N . TYR A 1 129 ? -5.841 -4.290 -24.438 1.00 83.00 129 TYR A N 1
ATOM 1024 C CA . TYR A 1 129 ? -5.305 -4.560 -25.776 1.00 83.00 129 TYR A CA 1
ATOM 1025 C C . TYR A 1 129 ? -4.017 -3.794 -26.083 1.00 83.00 129 TYR A C 1
ATOM 1027 O O . TYR A 1 129 ? -3.167 -4.303 -26.805 1.00 83.00 129 TYR A O 1
ATOM 1035 N N . VAL A 1 130 ? -3.854 -2.587 -25.533 1.00 81.31 130 VAL A N 1
ATOM 1036 C CA . VAL A 1 130 ? -2.666 -1.750 -25.774 1.00 81.31 130 VAL A CA 1
ATOM 1037 C C . VAL A 1 130 ? -1.610 -1.983 -24.702 1.00 81.31 130 VAL A C 1
ATOM 1039 O O . VAL A 1 130 ? -0.421 -2.048 -25.007 1.00 81.31 130 VAL A O 1
ATOM 1042 N N . ASN A 1 131 ? -2.024 -2.117 -23.439 1.00 76.88 131 ASN A N 1
ATOM 1043 C CA . ASN A 1 131 ? -1.090 -2.188 -22.313 1.00 76.88 131 ASN A CA 1
ATOM 1044 C C . ASN A 1 131 ? -0.926 -3.591 -21.718 1.00 76.88 131 ASN A C 1
ATOM 1046 O O . ASN A 1 131 ? -0.079 -3.764 -20.840 1.00 76.88 131 ASN A O 1
ATOM 1050 N N . ASN A 1 132 ? -1.672 -4.584 -22.220 1.00 79.12 132 ASN A N 1
ATOM 1051 C CA . ASN A 1 132 ? -1.643 -5.974 -21.760 1.00 79.12 132 ASN A CA 1
ATOM 1052 C C . ASN A 1 132 ? -1.928 -6.108 -20.250 1.00 79.12 132 ASN A C 1
ATOM 1054 O O . ASN A 1 132 ? -1.328 -6.934 -19.562 1.00 79.12 132 ASN A O 1
ATOM 1058 N N . ILE A 1 133 ? -2.818 -5.253 -19.737 1.00 77.94 133 ILE A N 1
ATOM 1059 C CA . ILE A 1 133 ? -3.273 -5.234 -18.345 1.00 77.94 133 ILE A CA 1
ATOM 1060 C C . ILE A 1 133 ? -4.633 -5.919 -18.284 1.00 77.94 133 ILE A C 1
ATOM 1062 O O . ILE A 1 133 ? -5.587 -5.476 -18.920 1.00 77.94 133 ILE A O 1
ATOM 1066 N N . TYR A 1 134 ? -4.721 -6.989 -17.502 1.00 79.38 134 TYR A N 1
ATOM 1067 C CA . TYR A 1 134 ? -5.937 -7.780 -17.349 1.00 79.38 134 TYR A CA 1
ATOM 1068 C C . TYR A 1 134 ? -6.455 -7.693 -15.924 1.00 79.38 134 TYR A C 1
ATOM 1070 O O . TYR A 1 134 ? -5.705 -7.430 -14.988 1.00 79.38 134 TYR A O 1
ATOM 1078 N N . GLU A 1 135 ? -7.748 -7.949 -15.762 1.00 80.25 135 GLU A N 1
ATOM 1079 C CA . GLU A 1 135 ? -8.320 -8.153 -14.441 1.00 80.25 135 GLU A CA 1
ATOM 1080 C C . GLU A 1 135 ? -7.738 -9.415 -13.796 1.00 80.25 135 GLU A C 1
ATOM 1082 O O . GLU A 1 135 ? -7.671 -10.483 -14.412 1.00 80.25 135 GLU A O 1
ATOM 1087 N N . ASN A 1 136 ? -7.361 -9.301 -12.525 1.00 81.56 136 ASN A N 1
ATOM 1088 C CA . ASN A 1 136 ? -6.869 -10.422 -11.746 1.00 81.56 136 ASN A CA 1
ATOM 1089 C C . ASN A 1 136 ? -8.043 -11.156 -11.073 1.00 81.56 136 ASN A C 1
ATOM 1091 O O . ASN A 1 136 ? -8.729 -10.598 -10.213 1.00 81.56 136 ASN A O 1
ATOM 1095 N N . LYS A 1 137 ? -8.273 -12.418 -11.460 1.00 84.44 137 LYS A N 1
ATOM 1096 C CA . LYS A 1 137 ? -9.403 -13.228 -10.970 1.00 84.44 137 LYS A CA 1
ATOM 1097 C C . LYS A 1 137 ? -9.383 -13.432 -9.455 1.00 84.44 137 LYS A C 1
ATOM 1099 O O . LYS A 1 137 ? -10.438 -13.345 -8.836 1.00 84.44 137 LYS A O 1
ATOM 1104 N N . GLU A 1 138 ? -8.208 -13.651 -8.868 1.00 80.81 138 GLU A N 1
ATOM 1105 C CA . GLU A 1 138 ? -8.055 -13.867 -7.423 1.00 80.81 138 GLU A CA 1
ATOM 1106 C C . GLU A 1 138 ? -8.409 -12.592 -6.648 1.00 80.81 138 GLU A C 1
ATOM 1108 O O . GLU A 1 138 ? -9.140 -12.631 -5.659 1.00 80.81 138 GLU A O 1
ATOM 1113 N N . VAL A 1 139 ? -7.967 -11.431 -7.147 1.00 80.19 139 VAL A N 1
ATOM 1114 C CA . VAL A 1 139 ? -8.354 -10.131 -6.581 1.00 80.19 139 VAL A CA 1
ATOM 1115 C C . VAL A 1 139 ? -9.867 -9.933 -6.679 1.00 80.19 139 VAL A C 1
ATOM 1117 O O . VAL A 1 139 ? -10.487 -9.532 -5.697 1.00 80.19 139 VAL A O 1
ATOM 1120 N N . LEU A 1 140 ? -10.481 -10.234 -7.828 1.00 81.88 140 LEU A N 1
ATOM 1121 C CA . LEU A 1 140 ? -11.933 -10.117 -8.000 1.00 81.88 140 LEU A CA 1
ATOM 1122 C C . LEU A 1 140 ? -12.711 -11.029 -7.046 1.00 81.88 140 LEU A C 1
ATOM 1124 O O . LEU A 1 140 ? -13.737 -10.614 -6.513 1.00 81.88 140 LEU A O 1
ATOM 1128 N N . GLU A 1 141 ? -12.241 -12.253 -6.823 1.00 83.31 141 GLU A N 1
ATOM 1129 C CA . GLU A 1 141 ? -12.867 -13.198 -5.898 1.00 83.31 141 GLU A CA 1
ATOM 1130 C C . GLU A 1 141 ? -12.813 -12.694 -4.452 1.00 83.31 141 GLU A C 1
ATOM 1132 O O . GLU A 1 141 ? -13.836 -12.679 -3.766 1.00 83.31 141 GLU A O 1
ATOM 1137 N N . ILE A 1 142 ? -11.667 -12.159 -4.019 1.00 79.56 142 ILE A N 1
ATOM 1138 C CA . ILE A 1 142 ? -11.545 -11.507 -2.708 1.00 79.56 142 ILE A CA 1
ATOM 1139 C C . ILE A 1 142 ? -12.540 -10.354 -2.583 1.00 79.56 142 ILE A C 1
ATOM 1141 O O . ILE A 1 142 ? -13.241 -10.256 -1.578 1.00 79.56 142 ILE A O 1
ATOM 1145 N N . LEU A 1 143 ? -12.619 -9.483 -3.594 1.00 78.38 143 LEU A N 1
ATOM 1146 C CA . LEU A 1 143 ? -13.515 -8.326 -3.567 1.00 78.38 143 LEU A CA 1
ATOM 1147 C C . LEU A 1 143 ? -14.990 -8.743 -3.491 1.00 78.38 143 LEU A C 1
ATOM 1149 O O . LEU A 1 143 ? -15.743 -8.125 -2.743 1.00 78.38 143 LEU A O 1
ATOM 1153 N N . LYS A 1 144 ? -15.390 -9.807 -4.199 1.00 79.62 144 LYS A N 1
ATOM 1154 C CA . LYS A 1 144 ? -16.756 -10.362 -4.149 1.00 79.62 144 LYS A CA 1
ATOM 1155 C C . LYS A 1 144 ? -17.106 -10.954 -2.785 1.00 79.62 144 LYS A C 1
ATOM 1157 O O . LYS A 1 144 ? -18.244 -10.828 -2.346 1.00 79.62 144 LYS A O 1
ATOM 1162 N N . ASN A 1 145 ? -16.137 -11.579 -2.120 1.00 72.06 145 ASN A N 1
ATOM 1163 C CA . ASN A 1 145 ? -16.346 -12.250 -0.837 1.00 72.06 145 ASN A CA 1
ATOM 1164 C C . ASN A 1 145 ? -16.348 -11.285 0.365 1.00 72.06 145 ASN A C 1
ATOM 1166 O O . ASN A 1 145 ? -16.656 -11.693 1.487 1.00 72.06 145 ASN A O 1
ATOM 1170 N N . ASN A 1 146 ? -16.007 -10.008 0.166 1.00 70.12 146 ASN A N 1
ATOM 1171 C CA . ASN A 1 146 ? -15.910 -9.046 1.258 1.00 70.12 146 ASN A CA 1
ATOM 1172 C C . ASN A 1 146 ? -17.268 -8.475 1.686 1.00 70.12 146 ASN A C 1
ATOM 1174 O O . ASN A 1 146 ? -18.136 -8.139 0.885 1.00 70.12 146 ASN A O 1
ATOM 1178 N N . LYS A 1 147 ? -17.428 -8.302 3.002 1.00 63.34 147 LYS A N 1
ATOM 1179 C CA . LYS A 1 147 ? -18.642 -7.769 3.634 1.00 63.34 147 LYS A CA 1
ATOM 1180 C C . LYS A 1 147 ? -18.680 -6.240 3.549 1.00 63.34 147 LYS A C 1
ATOM 1182 O O . LYS A 1 147 ? -18.403 -5.561 4.536 1.00 63.34 147 LYS A O 1
ATOM 1187 N N . CYS A 1 148 ? -19.040 -5.694 2.385 1.00 61.59 148 CYS A N 1
ATOM 1188 C CA . CYS A 1 148 ? -19.082 -4.244 2.133 1.00 61.59 148 CYS A CA 1
ATOM 1189 C C . CYS A 1 148 ? -19.978 -3.443 3.101 1.00 61.59 148 CYS A C 1
ATOM 1191 O O . CYS A 1 148 ? -19.810 -2.232 3.227 1.00 61.59 148 CYS A O 1
ATOM 1193 N N . GLU A 1 149 ? -20.911 -4.099 3.791 1.00 61.12 149 GLU A N 1
ATOM 1194 C CA . GLU A 1 149 ? -21.868 -3.453 4.698 1.00 61.12 149 GLU A CA 1
ATOM 1195 C C . GLU A 1 149 ? -21.347 -3.284 6.135 1.00 61.12 149 GLU A C 1
ATOM 1197 O O . GLU A 1 149 ? -21.918 -2.524 6.921 1.00 61.12 149 GLU A O 1
ATOM 1202 N N . GLN A 1 150 ? -20.244 -3.945 6.507 1.00 66.00 150 GLN A N 1
ATOM 1203 C CA . GLN A 1 150 ? -19.691 -3.822 7.856 1.00 66.00 150 GLN A CA 1
ATOM 1204 C C . GLN A 1 150 ? -18.840 -2.553 7.993 1.00 66.00 150 GLN A C 1
ATOM 1206 O O . GLN A 1 150 ? -17.819 -2.379 7.328 1.00 66.00 150 GLN A O 1
ATOM 1211 N N . LYS A 1 151 ? -19.220 -1.659 8.916 1.00 69.62 151 LYS A N 1
ATOM 1212 C CA . LYS A 1 151 ? -18.412 -0.475 9.243 1.00 69.62 151 LYS A CA 1
ATOM 1213 C C . LYS A 1 151 ? -17.130 -0.886 9.970 1.00 69.62 151 LYS A C 1
ATOM 1215 O O . LYS A 1 151 ? -17.151 -1.196 11.158 1.00 69.62 151 LYS A O 1
ATOM 1220 N N . ALA A 1 152 ? -15.999 -0.819 9.271 1.00 77.06 152 ALA A N 1
ATOM 1221 C CA . ALA A 1 152 ? -14.687 -0.963 9.891 1.00 77.06 152 ALA A CA 1
ATOM 1222 C C . ALA A 1 152 ? -14.371 0.239 10.800 1.00 77.06 152 ALA A C 1
ATOM 1224 O O . ALA A 1 152 ? -14.469 1.390 10.363 1.00 77.06 152 ALA A O 1
ATOM 1225 N N . LYS A 1 153 ? -13.957 -0.036 12.048 1.00 83.12 153 LYS A N 1
ATOM 1226 C CA . LYS A 1 153 ? -13.517 0.993 13.011 1.00 83.12 153 LYS A CA 1
ATOM 1227 C C . LYS A 1 153 ? -12.235 1.695 12.550 1.00 83.12 153 LYS A C 1
ATOM 1229 O O . LYS A 1 153 ? -12.121 2.907 12.675 1.00 83.12 153 LYS A O 1
ATOM 1234 N N . TYR A 1 154 ? -11.287 0.934 12.005 1.00 87.75 154 TYR A N 1
ATOM 1235 C CA . TYR A 1 154 ? -10.023 1.445 11.479 1.00 87.75 154 TYR A CA 1
ATOM 1236 C C . TYR A 1 154 ? -9.935 1.134 9.990 1.00 87.75 154 TYR A C 1
ATOM 1238 O O . TYR A 1 154 ? -10.180 0.000 9.577 1.00 87.75 154 TYR A O 1
ATOM 1246 N N . LYS A 1 155 ? -9.596 2.139 9.182 1.00 90.56 155 LYS A N 1
ATOM 1247 C CA . LYS A 1 155 ? -9.530 2.021 7.724 1.00 90.56 155 LYS A CA 1
ATOM 1248 C C . LYS A 1 155 ? -8.129 2.370 7.257 1.00 90.56 155 LYS A C 1
ATOM 1250 O O . LYS A 1 155 ? -7.593 3.411 7.630 1.00 90.56 155 LYS A O 1
ATOM 1255 N N . PHE A 1 156 ? -7.548 1.514 6.425 1.00 92.25 156 PHE A N 1
ATOM 1256 C CA . PHE A 1 156 ? -6.173 1.665 5.961 1.00 92.25 156 PHE A CA 1
ATOM 1257 C C . PHE A 1 156 ? -6.098 1.725 4.442 1.00 92.25 156 PHE A C 1
ATOM 1259 O O . PHE A 1 156 ? -6.833 1.028 3.744 1.00 92.25 156 PHE A O 1
ATOM 1266 N N . ILE A 1 157 ? -5.164 2.527 3.938 1.00 94.31 157 ILE A N 1
ATOM 1267 C CA . ILE A 1 157 ? -4.731 2.492 2.542 1.00 94.31 157 ILE A CA 1
ATOM 1268 C C . ILE A 1 157 ? -3.350 1.865 2.517 1.00 94.31 157 ILE A C 1
ATOM 1270 O O . ILE A 1 157 ? -2.388 2.467 2.990 1.00 94.31 157 ILE A O 1
ATOM 1274 N N . ILE A 1 158 ? -3.254 0.679 1.925 1.00 93.94 158 ILE A N 1
ATOM 1275 C CA . ILE A 1 158 ? -1.977 0.000 1.718 1.00 93.94 158 ILE A CA 1
ATOM 1276 C C . ILE A 1 158 ? -1.383 0.455 0.385 1.00 93.94 158 ILE A C 1
ATOM 1278 O O . ILE A 1 158 ? -1.968 0.218 -0.676 1.00 93.94 158 ILE A O 1
ATOM 1282 N N . ASP A 1 159 ? -0.248 1.148 0.428 1.00 92.94 159 ASP A N 1
ATOM 1283 C CA . ASP A 1 159 ? 0.444 1.691 -0.744 1.00 92.94 159 ASP A CA 1
ATOM 1284 C C . ASP A 1 159 ? 1.661 0.852 -1.126 1.00 92.94 159 ASP A C 1
ATOM 1286 O O . ASP A 1 159 ? 2.597 0.655 -0.343 1.00 92.94 159 ASP A O 1
ATOM 1290 N N . GLY A 1 160 ? 1.658 0.395 -2.379 1.00 85.50 160 GLY A N 1
ATOM 1291 C CA . GLY A 1 160 ? 2.789 -0.291 -2.981 1.00 85.50 160 GLY A CA 1
ATOM 1292 C C . GLY A 1 160 ? 3.015 -1.689 -2.416 1.00 85.50 160 GLY A C 1
ATOM 1293 O O . GLY A 1 160 ? 4.167 -2.117 -2.361 1.00 85.50 160 GLY A O 1
ATOM 1294 N N . PHE A 1 161 ? 1.948 -2.362 -1.993 1.00 91.50 161 PHE A N 1
ATOM 1295 C CA . PHE A 1 161 ? 1.921 -3.764 -1.593 1.00 91.50 161 PHE A CA 1
ATOM 1296 C C . PHE A 1 161 ? 0.507 -4.326 -1.848 1.00 91.50 161 PHE A C 1
ATOM 1298 O O . PHE A 1 161 ? -0.459 -3.585 -1.633 1.00 91.50 161 PHE A O 1
ATOM 1305 N N . PRO A 1 162 ? 0.356 -5.588 -2.287 1.00 91.38 162 PRO A N 1
ATOM 1306 C CA . PRO A 1 162 ? 1.407 -6.537 -2.685 1.00 91.38 162 PRO A CA 1
ATOM 1307 C C . PRO A 1 162 ? 2.104 -6.144 -3.999 1.00 91.38 162 PRO A C 1
ATOM 1309 O O . PRO A 1 162 ? 1.562 -5.377 -4.793 1.00 91.38 162 PRO A O 1
ATOM 1312 N N . ARG A 1 163 ? 3.341 -6.618 -4.212 1.00 86.38 163 ARG A N 1
ATOM 1313 C CA . ARG A 1 163 ? 4.129 -6.335 -5.430 1.00 86.38 163 ARG A CA 1
ATOM 1314 C C . ARG A 1 163 ? 4.289 -7.546 -6.346 1.00 86.38 163 ARG A C 1
ATOM 1316 O O . ARG A 1 163 ? 4.332 -7.377 -7.552 1.00 86.38 163 ARG A O 1
ATOM 1323 N N . ASN A 1 164 ? 4.332 -8.754 -5.802 1.00 85.31 164 ASN A N 1
ATOM 1324 C CA . ASN A 1 164 ? 4.420 -10.020 -6.539 1.00 85.31 164 ASN A CA 1
ATOM 1325 C C . ASN A 1 164 ? 3.461 -11.063 -5.931 1.00 85.31 164 ASN A C 1
ATOM 1327 O O . ASN A 1 164 ? 2.865 -10.813 -4.879 1.00 85.31 164 ASN A O 1
ATOM 1331 N N . TYR A 1 165 ? 3.299 -12.215 -6.588 1.00 86.38 165 TYR A N 1
ATOM 1332 C CA . TYR A 1 165 ? 2.407 -13.276 -6.102 1.00 86.38 165 TYR A CA 1
ATOM 1333 C C . TYR A 1 165 ? 2.790 -13.768 -4.702 1.00 86.38 165 TYR A C 1
ATOM 1335 O O . TYR A 1 165 ? 1.905 -13.986 -3.885 1.00 86.38 165 TYR A O 1
ATOM 1343 N N . ASP A 1 166 ? 4.080 -13.819 -4.362 1.00 87.94 166 ASP A N 1
ATOM 1344 C CA . ASP A 1 166 ? 4.519 -14.176 -3.006 1.00 87.94 166 ASP A CA 1
ATOM 1345 C C . ASP A 1 166 ? 4.011 -13.180 -1.954 1.00 87.94 166 ASP A C 1
ATOM 1347 O O . ASP A 1 166 ? 3.542 -13.572 -0.887 1.00 87.94 166 ASP A O 1
ATOM 1351 N N . ASN A 1 167 ? 4.053 -11.877 -2.258 1.00 91.12 167 ASN A N 1
ATOM 1352 C CA . ASN A 1 167 ? 3.479 -10.836 -1.410 1.00 91.12 167 ASN A CA 1
ATOM 1353 C C . ASN A 1 167 ? 1.966 -10.998 -1.255 1.00 91.12 167 ASN A C 1
ATOM 1355 O O . ASN A 1 167 ? 1.446 -10.824 -0.155 1.00 91.12 167 ASN A O 1
ATOM 1359 N N . PHE A 1 168 ? 1.271 -11.300 -2.351 1.00 90.19 168 PHE A N 1
ATOM 1360 C CA . PHE A 1 168 ? -0.173 -11.504 -2.349 1.00 90.19 168 PHE A CA 1
ATOM 1361 C C . PHE A 1 168 ? -0.559 -12.739 -1.524 1.00 90.19 168 PHE A C 1
ATOM 1363 O O . PHE A 1 168 ? -1.350 -12.624 -0.593 1.00 90.19 168 PHE A O 1
ATOM 1370 N N . ASN A 1 169 ? 0.077 -13.884 -1.765 1.00 88.50 169 ASN A N 1
ATOM 1371 C CA . ASN A 1 169 ? -0.169 -15.119 -1.022 1.00 88.50 169 ASN A CA 1
ATOM 1372 C C . ASN A 1 169 ? 0.162 -14.965 0.464 1.00 88.50 169 ASN A C 1
ATOM 1374 O O . ASN A 1 169 ? -0.632 -15.350 1.321 1.00 88.50 169 ASN A O 1
ATOM 1378 N N . GLY A 1 170 ? 1.297 -14.339 0.792 1.00 88.00 170 GLY A N 1
ATOM 1379 C CA . GLY A 1 170 ? 1.640 -14.052 2.183 1.00 88.00 170 GLY A CA 1
ATOM 1380 C C . GLY A 1 170 ? 0.610 -13.145 2.857 1.00 88.00 170 GLY A C 1
ATOM 1381 O O . GLY A 1 170 ? 0.232 -13.396 4.000 1.00 88.00 170 GLY A O 1
ATOM 1382 N N . TRP A 1 171 ? 0.096 -12.131 2.149 1.00 88.75 171 TRP A N 1
ATOM 1383 C CA . TRP A 1 171 ? -0.984 -11.285 2.661 1.00 88.75 171 TRP A CA 1
ATOM 1384 C C . TRP A 1 171 ? -2.242 -12.091 2.956 1.00 88.75 171 TRP A C 1
ATOM 1386 O O . TRP A 1 171 ? -2.809 -11.945 4.032 1.00 88.75 171 TRP A O 1
ATOM 1396 N N . ILE A 1 172 ? -2.688 -12.938 2.031 1.00 85.56 172 ILE A N 1
ATOM 1397 C CA . ILE A 1 172 ? -3.913 -13.719 2.221 1.00 85.56 172 ILE A CA 1
ATOM 1398 C C . ILE A 1 172 ? -3.763 -14.696 3.386 1.00 85.56 172 ILE A C 1
ATOM 1400 O O . ILE A 1 172 ? -4.632 -14.733 4.254 1.00 85.56 172 ILE A O 1
ATOM 1404 N N . ASN A 1 173 ? -2.628 -15.386 3.478 1.00 85.19 173 ASN A N 1
ATOM 1405 C CA . ASN A 1 173 ? -2.371 -16.348 4.548 1.00 85.19 173 ASN A CA 1
ATOM 1406 C C . ASN A 1 173 ? -2.297 -15.698 5.936 1.00 85.19 173 ASN A C 1
ATOM 1408 O O . ASN A 1 173 ? -2.746 -16.288 6.917 1.00 85.19 173 ASN A O 1
ATOM 1412 N N . ILE A 1 174 ? -1.721 -14.496 6.033 1.00 79.69 174 ILE A N 1
ATOM 1413 C CA . ILE A 1 174 ? -1.464 -13.845 7.325 1.00 79.69 174 ILE A CA 1
ATOM 1414 C C . ILE A 1 174 ? -2.562 -12.849 7.685 1.00 79.69 174 ILE A C 1
ATOM 1416 O O . ILE A 1 174 ? -3.031 -12.853 8.813 1.00 79.69 174 ILE A O 1
ATOM 1420 N N . ILE A 1 175 ? -2.954 -11.976 6.758 1.00 78.38 175 ILE A N 1
ATOM 1421 C CA . ILE A 1 175 ? -3.855 -10.838 6.991 1.00 78.38 175 ILE A CA 1
ATOM 1422 C C . ILE A 1 175 ? -5.289 -11.128 6.542 1.00 78.38 175 ILE A C 1
ATOM 1424 O O . ILE A 1 175 ? -6.211 -10.510 7.075 1.00 78.38 175 ILE A O 1
ATOM 1428 N N . GLY A 1 176 ? -5.508 -12.076 5.623 1.00 73.19 176 GLY A N 1
ATOM 1429 C CA . GLY A 1 176 ? -6.837 -12.383 5.076 1.00 73.19 176 GLY A CA 1
ATOM 1430 C C . GLY A 1 176 ? -7.897 -12.698 6.139 1.00 73.19 176 GLY A C 1
ATOM 1431 O O . GLY A 1 176 ? -9.064 -12.371 5.953 1.00 73.19 176 GLY A O 1
ATOM 1432 N N . ASN A 1 177 ? -7.485 -13.230 7.294 1.00 74.19 177 ASN A N 1
ATOM 1433 C CA . ASN A 1 177 ? -8.380 -13.527 8.418 1.00 74.19 177 ASN A CA 1
ATOM 1434 C C . ASN A 1 177 ? -8.604 -12.348 9.386 1.00 74.19 177 ASN A C 1
ATOM 1436 O O . ASN A 1 177 ? -9.498 -12.408 10.226 1.00 74.19 177 ASN A O 1
ATOM 1440 N N . TYR A 1 178 ? -7.801 -11.282 9.296 1.00 75.00 178 TYR A N 1
ATOM 1441 C CA . TYR A 1 178 ? -7.833 -10.142 10.224 1.00 75.00 178 TYR A CA 1
ATOM 1442 C C . TYR A 1 178 ? -8.378 -8.857 9.597 1.00 75.00 178 TYR A C 1
ATOM 1444 O O . TYR A 1 178 ? -8.774 -7.947 10.328 1.00 75.00 178 TYR A O 1
ATOM 1452 N N . ALA A 1 179 ? -8.377 -8.744 8.266 1.00 80.62 179 ALA A N 1
ATOM 1453 C CA . ALA A 1 179 ? -8.784 -7.528 7.574 1.00 80.62 179 ALA A CA 1
ATOM 1454 C C . ALA A 1 179 ? -9.566 -7.809 6.288 1.00 80.62 179 ALA A C 1
ATOM 1456 O O . ALA A 1 179 ? -9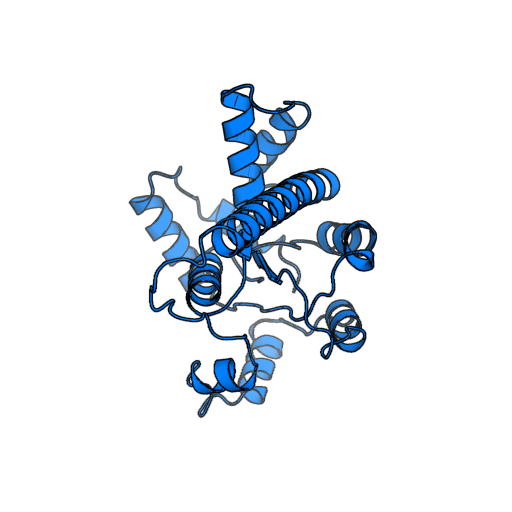.212 -8.678 5.496 1.00 80.62 179 ALA A O 1
ATOM 1457 N N . TYR A 1 180 ? -10.580 -6.979 6.041 1.00 82.31 180 TYR A N 1
ATOM 1458 C CA . TYR A 1 180 ? -11.364 -7.000 4.809 1.00 82.31 180 TYR A CA 1
ATOM 1459 C C . TYR A 1 180 ? -10.763 -6.064 3.755 1.00 82.31 180 TYR A C 1
ATOM 1461 O O . TYR A 1 180 ? -10.609 -4.855 3.980 1.00 82.31 180 TYR A O 1
ATOM 1469 N N . VAL A 1 181 ? -10.461 -6.602 2.573 1.00 84.06 181 VAL A N 1
ATOM 1470 C CA . VAL A 1 181 ? -9.906 -5.829 1.452 1.00 84.06 181 VAL A CA 1
ATOM 1471 C C . VAL A 1 181 ? -11.042 -5.222 0.633 1.00 84.06 181 VAL A C 1
ATOM 1473 O O . VAL A 1 181 ? -11.555 -5.819 -0.299 1.00 84.06 181 VAL A O 1
ATOM 1476 N N . HIS A 1 182 ? -11.439 -3.997 0.955 1.00 81.56 182 HIS A N 1
ATOM 1477 C CA . HIS A 1 182 ? -12.606 -3.380 0.314 1.00 81.56 182 HIS A CA 1
ATOM 1478 C C . HIS A 1 182 ? -12.396 -3.058 -1.169 1.00 81.56 182 HIS A C 1
ATOM 1480 O O . HIS A 1 182 ? -13.347 -3.074 -1.943 1.00 81.56 182 HIS A O 1
ATOM 1486 N N . LEU A 1 183 ? -11.168 -2.698 -1.555 1.00 82.06 183 LEU A N 1
ATOM 1487 C CA . LEU A 1 183 ? -10.872 -2.230 -2.903 1.00 82.06 183 LEU A CA 1
ATOM 1488 C C . LEU A 1 183 ? -9.388 -2.380 -3.236 1.00 82.06 183 LEU A C 1
ATOM 1490 O O . LEU A 1 183 ? -8.518 -2.062 -2.420 1.00 82.06 183 LEU A O 1
ATOM 1494 N N . CYS A 1 184 ? -9.106 -2.764 -4.480 1.00 85.75 184 CYS A N 1
ATOM 1495 C CA . CYS A 1 184 ? -7.790 -2.624 -5.084 1.00 85.75 184 CYS A CA 1
ATOM 1496 C C . CYS A 1 184 ? -7.828 -1.507 -6.131 1.00 85.75 184 CYS A C 1
ATOM 1498 O O . CYS A 1 184 ? -8.442 -1.642 -7.182 1.00 85.75 184 CYS A O 1
ATOM 1500 N N . LEU A 1 185 ? -7.172 -0.387 -5.834 1.00 88.12 185 LEU A N 1
ATOM 1501 C CA . LEU A 1 185 ? -7.015 0.720 -6.773 1.00 88.12 185 LEU A CA 1
ATOM 1502 C C . LEU A 1 185 ? -5.674 0.605 -7.491 1.00 88.12 185 LEU A C 1
ATOM 1504 O O . LEU A 1 185 ? -4.627 0.638 -6.834 1.00 88.12 185 LEU A O 1
ATOM 1508 N N . PHE A 1 186 ? -5.709 0.520 -8.818 1.00 86.38 186 PHE A N 1
ATOM 1509 C CA . PHE A 1 186 ? -4.531 0.500 -9.677 1.00 86.38 186 PHE A CA 1
ATOM 1510 C C . PHE A 1 186 ? -4.385 1.833 -10.422 1.00 86.38 186 PHE A C 1
ATOM 1512 O O . PHE A 1 186 ? -5.233 2.204 -11.228 1.00 86.38 186 PHE A O 1
ATOM 1519 N N . LEU A 1 187 ? -3.300 2.568 -10.157 1.00 87.56 187 LEU A N 1
ATOM 1520 C CA . LEU A 1 187 ? -2.981 3.800 -10.880 1.00 87.56 187 LEU A CA 1
ATOM 1521 C C . LEU A 1 187 ? -2.105 3.495 -12.091 1.00 87.56 187 LEU A C 1
ATOM 1523 O O . LEU A 1 187 ? -0.883 3.330 -11.958 1.00 87.56 187 LEU A O 1
ATOM 1527 N N . TYR A 1 188 ? -2.740 3.476 -13.261 1.00 85.88 188 TYR A N 1
ATOM 1528 C CA . TYR A 1 188 ? -2.055 3.419 -14.543 1.00 85.88 188 TYR A CA 1
ATOM 1529 C C . TYR A 1 188 ? -1.394 4.764 -14.880 1.00 85.88 188 TYR A C 1
ATOM 1531 O O . TYR A 1 188 ? -1.931 5.837 -14.607 1.00 85.88 188 TYR A O 1
ATOM 1539 N N . CYS A 1 189 ? -0.196 4.701 -15.453 1.00 84.69 189 CYS A N 1
ATOM 1540 C CA . CYS A 1 189 ? 0.541 5.846 -15.971 1.00 84.69 189 CYS A CA 1
ATOM 1541 C C . CYS A 1 189 ? 1.523 5.323 -17.019 1.00 84.69 189 CYS A C 1
ATOM 1543 O O . CYS A 1 189 ? 2.141 4.278 -16.797 1.00 84.69 189 CYS A O 1
ATOM 1545 N N . ASP A 1 190 ? 1.663 6.032 -18.137 1.00 85.19 190 ASP A N 1
ATOM 1546 C CA . ASP A 1 190 ? 2.567 5.618 -19.207 1.00 85.19 190 ASP A CA 1
ATOM 1547 C C . ASP A 1 190 ? 4.025 5.579 -18.736 1.00 85.19 190 ASP A C 1
ATOM 1549 O O . ASP A 1 190 ? 4.455 6.356 -17.879 1.00 85.19 190 ASP A O 1
ATOM 1553 N N . GLU A 1 191 ? 4.799 4.641 -19.287 1.00 82.88 191 GLU A N 1
ATOM 1554 C CA . GLU A 1 191 ? 6.168 4.379 -18.832 1.00 82.88 191 GLU A CA 1
ATOM 1555 C C . GLU A 1 191 ? 7.083 5.592 -18.991 1.00 82.88 191 GLU A C 1
ATOM 1557 O O . GLU A 1 191 ? 7.841 5.893 -18.071 1.00 82.88 191 GLU A O 1
ATOM 1562 N N . GLU A 1 192 ? 6.985 6.304 -20.110 1.00 86.31 192 GLU A N 1
ATOM 1563 C CA . GLU A 1 192 ? 7.796 7.494 -20.379 1.00 86.31 192 GLU A CA 1
ATOM 1564 C C . GLU A 1 192 ? 7.546 8.579 -19.328 1.00 86.31 192 GLU A C 1
ATOM 1566 O O . GLU A 1 192 ? 8.488 9.064 -18.699 1.00 86.31 192 GLU A O 1
ATOM 1571 N N . ILE A 1 193 ? 6.272 8.843 -19.021 1.00 88.75 193 ILE A N 1
ATOM 1572 C CA . ILE A 1 193 ? 5.857 9.797 -17.985 1.00 88.75 193 ILE A CA 1
ATOM 1573 C C . ILE A 1 193 ? 6.331 9.334 -16.599 1.00 88.75 193 ILE A C 1
ATOM 1575 O O . ILE A 1 193 ? 6.795 10.132 -15.782 1.00 88.75 193 ILE A O 1
ATOM 1579 N N . MET A 1 194 ? 6.229 8.036 -16.296 1.00 88.19 194 MET A N 1
ATOM 1580 C CA . MET A 1 194 ? 6.725 7.480 -15.035 1.00 88.19 194 MET A CA 1
ATOM 1581 C C . MET A 1 194 ? 8.241 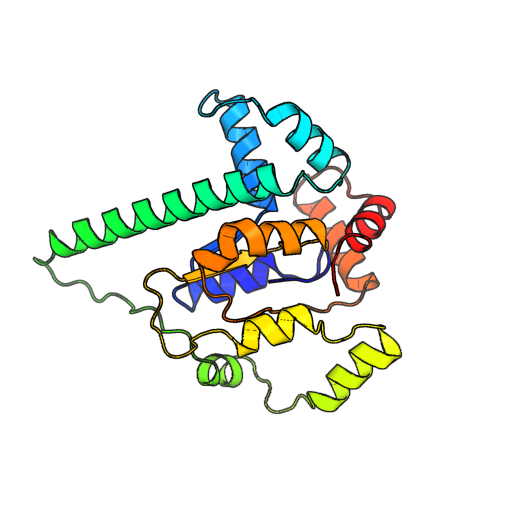7.656 -14.884 1.00 88.19 194 MET A C 1
ATOM 1583 O O . MET A 1 194 ? 8.699 8.034 -13.802 1.00 88.19 194 MET A O 1
ATOM 1587 N N . ILE A 1 195 ? 9.011 7.402 -15.948 1.00 84.69 195 ILE A N 1
ATOM 1588 C CA . ILE A 1 195 ? 10.467 7.586 -15.976 1.00 84.69 195 ILE A CA 1
ATOM 1589 C C . ILE A 1 195 ? 10.806 9.056 -15.753 1.00 84.69 195 ILE A C 1
ATOM 1591 O O . ILE A 1 195 ? 11.589 9.354 -14.851 1.00 84.69 195 ILE A O 1
ATOM 1595 N N . GLU A 1 196 ? 10.179 9.960 -16.502 1.00 88.44 196 GLU A N 1
ATOM 1596 C CA . GLU A 1 196 ? 10.377 11.404 -16.383 1.00 88.44 196 GLU A CA 1
ATOM 1597 C C . GLU A 1 196 ? 10.112 11.886 -14.947 1.00 88.44 196 GLU A C 1
ATOM 1599 O O . GLU A 1 196 ? 10.969 12.497 -14.304 1.00 88.44 196 GLU A O 1
ATOM 1604 N N . ARG A 1 197 ? 8.965 11.507 -14.369 1.00 88.81 197 ARG A N 1
ATOM 1605 C CA . ARG A 1 197 ? 8.614 11.837 -12.977 1.00 88.81 197 ARG A CA 1
ATOM 1606 C C . ARG A 1 197 ? 9.610 11.272 -11.969 1.00 88.81 197 ARG 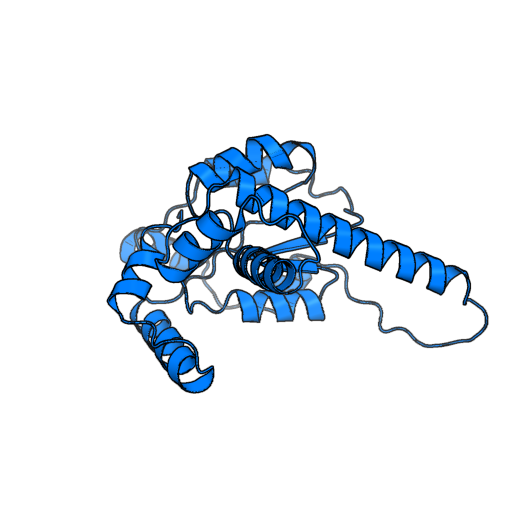A C 1
ATOM 1608 O O . ARG A 1 197 ? 9.875 11.898 -10.940 1.00 88.81 197 ARG A O 1
ATOM 1615 N N . CYS A 1 198 ? 10.129 10.070 -12.210 1.00 82.94 198 CYS A N 1
ATOM 1616 C CA . CYS A 1 198 ? 11.146 9.462 -11.358 1.00 82.94 198 CYS A CA 1
ATOM 1617 C C . CYS A 1 198 ? 12.481 10.210 -11.435 1.00 82.94 198 CYS A C 1
ATOM 1619 O O . CYS A 1 198 ? 13.080 10.436 -10.382 1.00 82.94 198 CYS A O 1
ATOM 1621 N N . MET A 1 199 ? 12.905 10.626 -12.630 1.00 78.69 199 MET A N 1
ATOM 1622 C CA . MET A 1 199 ? 14.117 11.424 -12.835 1.00 78.69 199 MET A CA 1
ATOM 1623 C C . MET A 1 199 ? 14.009 12.784 -12.146 1.00 78.69 199 MET A C 1
ATOM 1625 O O . MET A 1 199 ? 14.845 13.112 -11.305 1.00 78.69 199 MET A O 1
ATOM 1629 N N . ASN A 1 200 ? 12.918 13.514 -12.390 1.00 84.69 200 ASN A N 1
ATOM 1630 C CA . ASN A 1 200 ? 12.677 14.829 -11.790 1.00 84.69 200 ASN A CA 1
ATOM 1631 C C . ASN A 1 200 ? 12.636 14.766 -10.255 1.00 84.69 200 ASN A C 1
ATOM 1633 O O . ASN A 1 200 ? 13.142 15.652 -9.564 1.00 84.69 200 ASN A O 1
ATOM 1637 N N . ARG A 1 201 ? 12.088 13.680 -9.694 1.00 77.50 201 ARG A N 1
ATOM 1638 C CA . ARG A 1 201 ? 12.102 13.448 -8.243 1.00 77.50 201 ARG A CA 1
ATOM 1639 C C . ARG A 1 201 ? 13.503 13.127 -7.712 1.00 77.50 201 ARG A C 1
ATOM 1641 O O . ARG A 1 201 ? 13.816 13.517 -6.592 1.00 77.50 201 ARG A O 1
ATOM 1648 N N . GLY A 1 202 ? 14.331 12.412 -8.474 1.00 63.81 202 GLY A N 1
ATOM 1649 C CA . GLY A 1 202 ? 15.729 12.146 -8.114 1.00 63.81 202 GLY A CA 1
ATOM 1650 C C . GLY A 1 202 ? 16.545 13.434 -8.005 1.00 63.81 202 GLY A C 1
ATOM 1651 O O . GLY A 1 202 ? 17.240 13.629 -7.013 1.00 63.81 202 GLY A O 1
ATOM 1652 N N . LEU A 1 203 ? 16.360 14.344 -8.966 1.00 60.16 203 LEU A N 1
ATOM 1653 C CA . LEU A 1 203 ? 17.029 15.648 -9.009 1.00 60.16 203 LEU A CA 1
ATOM 1654 C C . LEU A 1 203 ? 16.624 16.571 -7.846 1.00 60.16 203 LEU A C 1
ATOM 1656 O O . LEU A 1 203 ? 17.459 17.287 -7.310 1.00 60.16 203 LEU A O 1
ATOM 1660 N N . THR A 1 204 ? 15.357 16.535 -7.424 1.00 53.81 204 THR A N 1
ATOM 1661 C CA . THR A 1 204 ? 14.822 17.436 -6.382 1.00 53.81 204 THR A CA 1
ATOM 1662 C C . THR A 1 204 ? 14.927 16.900 -4.953 1.00 53.81 204 THR A C 1
ATOM 1664 O O . THR A 1 204 ? 14.957 17.685 -4.013 1.00 53.81 204 THR A O 1
ATOM 1667 N N . CYS A 1 205 ? 14.968 15.579 -4.746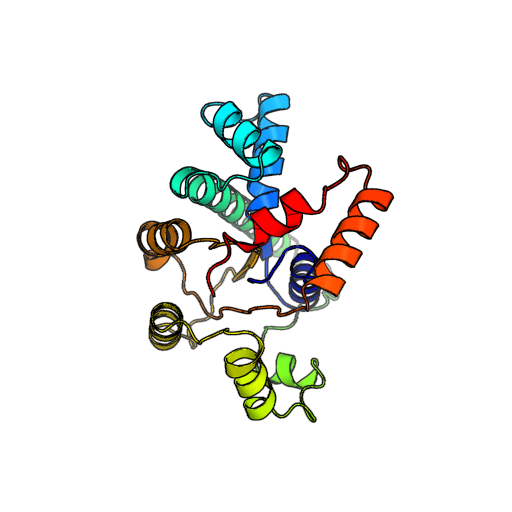 1.00 50.16 205 CYS A N 1
ATOM 1668 C CA . CYS A 1 205 ? 14.962 14.982 -3.401 1.00 50.16 205 CYS A CA 1
ATOM 1669 C C . CYS A 1 205 ? 16.350 14.584 -2.867 1.00 50.16 205 CYS A C 1
ATOM 1671 O O . CYS A 1 205 ? 16.401 13.934 -1.823 1.00 50.16 205 CYS A O 1
ATOM 1673 N N . GLY A 1 206 ? 17.448 14.875 -3.579 1.00 41.44 206 GLY A N 1
ATOM 1674 C CA . GLY A 1 206 ? 18.802 14.462 -3.172 1.00 41.44 206 GLY A CA 1
ATOM 1675 C C . GLY A 1 206 ? 18.970 12.943 -3.013 1.00 41.44 206 GLY A C 1
ATOM 1676 O O . GLY A 1 206 ? 19.890 12.475 -2.350 1.00 41.44 206 GLY A O 1
ATOM 1677 N N . LYS A 1 207 ? 18.055 12.148 -3.583 1.00 47.53 207 LYS A N 1
ATOM 1678 C CA . LYS A 1 207 ? 18.126 10.684 -3.568 1.00 47.53 207 LYS A CA 1
ATOM 1679 C C . LYS A 1 207 ? 19.080 10.260 -4.674 1.00 47.53 207 LYS A C 1
ATOM 1681 O O . LYS A 1 207 ? 18.889 10.706 -5.803 1.00 47.53 207 LYS A O 1
ATOM 1686 N N . ASN A 1 208 ? 20.041 9.387 -4.350 1.00 43.62 208 ASN A N 1
ATOM 1687 C CA . ASN A 1 208 ? 20.956 8.746 -5.302 1.00 43.62 208 ASN A CA 1
ATOM 1688 C C . ASN A 1 208 ? 20.267 8.529 -6.655 1.00 43.62 208 ASN A C 1
ATOM 1690 O O . ASN A 1 208 ? 19.210 7.892 -6.703 1.00 43.62 208 ASN A O 1
ATOM 1694 N N . LEU A 1 209 ? 20.840 9.121 -7.711 1.00 38.72 209 LEU A N 1
ATOM 1695 C CA . LEU A 1 209 ? 20.312 9.150 -9.076 1.00 38.72 209 LEU A CA 1
ATOM 1696 C C . LEU A 1 209 ? 19.673 7.797 -9.430 1.00 38.72 209 LEU A C 1
ATOM 1698 O O . LEU A 1 209 ? 20.365 6.791 -9.595 1.00 38.72 209 LEU A O 1
ATOM 1702 N N . MET A 1 210 ? 18.338 7.750 -9.514 1.00 50.41 210 MET A N 1
ATOM 1703 C CA . MET A 1 210 ? 17.643 6.539 -9.953 1.00 50.41 210 MET A CA 1
ATOM 1704 C C . MET A 1 210 ? 17.929 6.343 -11.441 1.00 50.41 210 MET A C 1
ATOM 1706 O O . MET A 1 210 ? 17.267 6.924 -12.296 1.00 50.41 210 MET A O 1
ATOM 1710 N N . ASN A 1 211 ? 18.922 5.514 -11.754 1.00 52.81 211 ASN A N 1
ATOM 1711 C CA . ASN A 1 211 ? 19.277 5.216 -13.136 1.00 52.81 211 ASN A CA 1
ATOM 1712 C C . ASN A 1 211 ? 18.114 4.512 -13.869 1.00 52.81 211 ASN A C 1
ATOM 1714 O O . ASN A 1 211 ? 17.415 3.690 -13.263 1.00 52.81 211 ASN A O 1
ATOM 1718 N N . PRO A 1 212 ? 17.940 4.719 -15.193 1.00 53.25 212 PRO A N 1
ATOM 1719 C CA . PRO A 1 212 ? 16.814 4.165 -15.963 1.00 53.25 212 PRO A CA 1
ATOM 1720 C C . PRO A 1 212 ? 16.656 2.641 -15.815 1.00 53.25 212 PRO A C 1
ATOM 1722 O O . PRO A 1 212 ? 15.547 2.105 -15.792 1.00 53.25 212 PRO A O 1
ATOM 1725 N N . LYS A 1 213 ? 17.782 1.930 -15.649 1.00 51.22 213 LYS A N 1
ATOM 1726 C CA . LYS A 1 213 ? 17.836 0.477 -15.420 1.00 51.22 213 LYS A CA 1
ATOM 1727 C C . LYS A 1 213 ? 17.130 0.049 -14.123 1.00 51.22 213 LYS A C 1
ATOM 1729 O O . LYS A 1 213 ? 16.510 -1.012 -14.098 1.00 51.22 213 LYS A O 1
ATOM 1734 N N . GLN A 1 214 ? 17.190 0.853 -13.060 1.00 53.94 214 GLN A N 1
ATOM 1735 C CA . GLN A 1 214 ? 16.526 0.558 -11.785 1.00 53.94 214 GLN A CA 1
ATOM 1736 C C . GLN A 1 214 ? 15.011 0.782 -11.870 1.00 53.94 214 GLN A C 1
ATOM 1738 O O . GLN A 1 214 ? 14.246 -0.018 -11.332 1.00 53.94 214 GLN A O 1
ATOM 1743 N N . THR A 1 215 ? 14.563 1.811 -12.597 1.00 52.00 215 THR A N 1
ATOM 1744 C CA . THR A 1 215 ? 13.134 2.071 -12.847 1.00 52.00 215 THR A CA 1
ATOM 1745 C C . THR A 1 215 ? 12.496 0.924 -13.632 1.00 52.00 215 THR A C 1
ATOM 1747 O O . THR A 1 215 ? 11.455 0.407 -13.227 1.00 52.00 215 THR A O 1
ATOM 1750 N N . LYS A 1 216 ? 13.178 0.436 -14.680 1.00 52.31 216 LYS A N 1
ATOM 1751 C CA . LYS A 1 216 ? 12.740 -0.734 -15.460 1.00 52.31 216 LYS A CA 1
ATOM 1752 C C . LYS A 1 216 ? 12.721 -2.029 -14.635 1.00 52.31 216 LYS A C 1
ATOM 1754 O O . LYS A 1 216 ? 11.770 -2.799 -14.740 1.00 52.31 216 LYS A O 1
ATOM 1759 N N . LYS A 1 217 ? 13.711 -2.260 -13.759 1.00 54.66 217 LYS A N 1
ATOM 1760 C CA . LYS A 1 217 ? 13.713 -3.413 -12.831 1.00 54.66 217 LYS A CA 1
ATOM 1761 C C . LYS A 1 217 ? 12.551 -3.363 -11.832 1.00 54.66 217 LYS A C 1
ATOM 1763 O O . LYS A 1 217 ? 11.879 -4.370 -11.644 1.00 54.66 217 LYS A O 1
ATOM 1768 N N . LYS A 1 218 ? 12.256 -2.191 -11.252 1.00 54.88 218 LYS A N 1
ATOM 1769 C CA . LYS A 1 218 ? 11.136 -2.008 -10.306 1.00 54.88 218 LYS A CA 1
ATOM 1770 C C . LYS A 1 218 ? 9.752 -2.222 -10.943 1.00 54.88 218 LYS A C 1
ATOM 1772 O O . LYS A 1 218 ? 8.812 -2.491 -10.203 1.00 54.88 218 LYS A O 1
ATOM 1777 N N . LYS A 1 219 ? 9.622 -2.129 -12.276 1.00 48.38 219 LYS A N 1
ATOM 1778 C CA . LYS A 1 219 ? 8.385 -2.420 -13.030 1.00 48.38 219 LYS A CA 1
ATOM 1779 C C . LYS A 1 219 ? 8.128 -3.924 -13.208 1.00 48.38 219 LYS A C 1
ATOM 1781 O O . LYS A 1 219 ? 6.976 -4.327 -13.138 1.00 48.38 219 LYS A O 1
ATOM 1786 N N . LYS A 1 220 ? 9.171 -4.752 -13.382 1.00 45.06 220 LYS A N 1
ATOM 1787 C CA . LYS A 1 220 ? 9.024 -6.217 -13.562 1.00 45.06 220 LYS A CA 1
ATOM 1788 C C . LYS A 1 220 ? 8.421 -6.936 -12.348 1.00 45.06 220 LYS A C 1
ATOM 1790 O O . LYS A 1 220 ? 7.902 -8.032 -12.495 1.00 45.06 220 LYS A O 1
ATOM 1795 N N . ASN A 1 221 ? 8.474 -6.309 -11.176 1.00 44.16 221 ASN A N 1
ATOM 1796 C CA . ASN A 1 221 ? 8.024 -6.881 -9.910 1.00 44.16 221 ASN A CA 1
ATOM 1797 C C . ASN A 1 221 ? 6.694 -6.265 -9.449 1.00 44.16 221 ASN A C 1
ATOM 1799 O O . ASN A 1 221 ? 6.563 -5.973 -8.266 1.00 44.16 221 ASN A O 1
ATOM 1803 N N . ILE A 1 222 ? 5.774 -5.936 -10.359 1.00 46.62 222 ILE A N 1
ATOM 1804 C CA . ILE A 1 222 ? 4.434 -5.434 -10.021 1.00 46.62 222 ILE A CA 1
ATOM 1805 C C . ILE A 1 222 ? 3.425 -6.390 -10.653 1.00 46.62 222 ILE A C 1
ATOM 1807 O O . ILE A 1 222 ? 3.433 -6.546 -11.872 1.00 46.62 222 ILE A O 1
ATOM 1811 N N . ILE A 1 223 ? 2.588 -7.029 -9.831 1.00 42.16 223 ILE A N 1
ATOM 1812 C CA . ILE A 1 223 ? 1.441 -7.812 -10.309 1.00 42.16 223 ILE A CA 1
ATOM 1813 C C . ILE A 1 223 ? 0.489 -6.865 -11.036 1.00 42.16 223 ILE A C 1
ATOM 1815 O O . ILE A 1 223 ? 0.114 -5.821 -10.489 1.00 42.16 223 ILE A O 1
ATOM 1819 N N . PHE A 1 224 ? 0.118 -7.264 -12.247 1.00 40.34 224 PHE A N 1
ATOM 1820 C CA . PHE A 1 224 ? -1.124 -6.869 -12.892 1.00 40.34 224 PHE A CA 1
ATOM 1821 C C . PHE A 1 224 ? -2.108 -8.022 -12.709 1.00 40.34 224 PHE A C 1
ATOM 1823 O O . PHE A 1 224 ? -1.686 -9.178 -12.947 1.00 40.34 224 PHE A O 1
#